Protein AF-A0A2S8PFV2-F1 (afdb_monomer_lite)

Radius of gyration: 23.37 Å; chains: 1; bounding box: 52×36×76 Å

Secondary structure (DSSP, 8-state):
---------HHHHHHHHHHHHHHHHHTT----TTTHHHHHHHTT-----SSEEEEEEEE----SSHHHHHHHHHHHHHHHHHHSPTT-EEEE-TTS-EEEEEEGGGTTHHHHHHHHHHHH-SS-EEEEEPPPPSSGGGHHHHHHHHHHHHHTHHHH-SS-EEEGGGPPPPBP--S--HHHHHHHHHHHHH-SSHHHHHHHHHHHHHHHTTTS-B-HHHHHHHHHHHHHHHHHHHHHHHS-TTSSPPP-HHHHTT--SHHHHHHHHHHH-

Structure (mmCIF, N/CA/C/O backbone):
data_AF-A0A2S8PFV2-F1
#
_entry.id   AF-A0A2S8PFV2-F1
#
loop_
_atom_site.group_PDB
_atom_site.id
_atom_site.type_symbol
_atom_site.label_atom_id
_atom_site.label_alt_id
_atom_site.label_comp_id
_atom_site.label_asym_id
_atom_site.label_entity_id
_atom_site.label_seq_id
_atom_site.pdbx_PDB_ins_code
_atom_site.Cartn_x
_atom_site.Cartn_y
_atom_site.Cartn_z
_atom_site.occupancy
_atom_site.B_iso_or_equiv
_atom_site.auth_seq_id
_atom_site.auth_comp_id
_atom_site.auth_asym_id
_atom_site.auth_atom_id
_atom_site.pdbx_PDB_model_num
ATOM 1 N N . MET A 1 1 ? 26.426 9.492 42.623 1.00 40.75 1 MET A N 1
ATOM 2 C CA . MET A 1 1 ? 25.716 10.121 41.488 1.00 40.75 1 MET A CA 1
ATOM 3 C C . MET A 1 1 ? 25.785 9.185 40.293 1.00 40.75 1 MET A C 1
ATOM 5 O O . MET A 1 1 ? 26.773 8.470 40.200 1.00 40.75 1 MET A O 1
ATOM 9 N N . LEU A 1 2 ? 24.758 9.224 39.435 1.00 37.38 2 LEU A N 1
ATOM 10 C CA . LEU A 1 2 ? 24.465 8.367 38.269 1.00 37.38 2 LEU A CA 1
ATOM 11 C C . LEU A 1 2 ? 23.727 7.053 38.567 1.00 37.38 2 LEU A C 1
ATOM 13 O O . LEU A 1 2 ? 24.262 5.960 38.437 1.00 37.38 2 LEU A O 1
ATOM 17 N N . ASN A 1 3 ? 22.443 7.200 38.900 1.00 36.38 3 ASN A N 1
ATOM 18 C CA . ASN A 1 3 ? 21.405 6.217 38.585 1.00 36.38 3 ASN A CA 1
ATOM 19 C C . ASN A 1 3 ? 20.253 6.957 37.875 1.00 36.38 3 ASN A C 1
ATOM 21 O O . ASN A 1 3 ? 19.148 7.068 38.389 1.00 36.38 3 ASN A O 1
ATOM 25 N N . GLU A 1 4 ? 20.536 7.506 36.694 1.00 40.69 4 GLU A N 1
ATOM 26 C CA . GLU A 1 4 ? 19.520 7.991 35.746 1.00 40.69 4 GLU A CA 1
ATOM 27 C C . GLU A 1 4 ? 19.192 6.867 34.754 1.00 40.69 4 GLU A C 1
ATOM 29 O O . GLU A 1 4 ? 19.475 6.939 33.561 1.00 40.69 4 GLU A O 1
A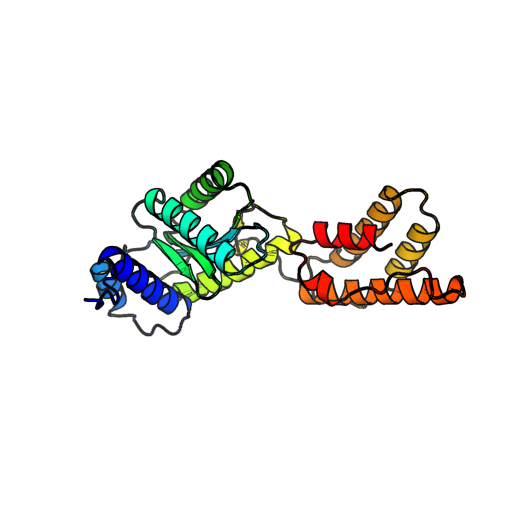TOM 34 N N . ARG A 1 5 ? 18.655 5.753 35.265 1.00 42.16 5 ARG A N 1
ATOM 35 C CA . ARG A 1 5 ? 18.116 4.672 34.432 1.00 42.16 5 ARG A CA 1
ATOM 36 C C . ARG A 1 5 ? 16.590 4.758 34.440 1.00 42.16 5 ARG A C 1
ATOM 38 O O . ARG A 1 5 ? 15.967 4.366 35.416 1.00 42.16 5 ARG A O 1
ATOM 45 N N . PHE A 1 6 ? 16.047 5.233 33.318 1.00 47.34 6 PHE A N 1
ATOM 46 C CA . PHE A 1 6 ? 14.696 4.967 32.806 1.00 47.34 6 PHE A CA 1
ATOM 47 C C . PHE A 1 6 ? 13.520 5.237 33.759 1.00 47.34 6 PHE A C 1
ATOM 49 O O . PHE A 1 6 ? 12.853 4.312 34.216 1.00 47.34 6 PHE A O 1
ATOM 56 N N . LEU A 1 7 ? 13.193 6.512 33.974 1.00 47.25 7 LEU A N 1
ATOM 57 C CA . LEU A 1 7 ? 11.811 6.900 34.261 1.00 47.25 7 LEU A CA 1
ATOM 58 C C . LEU A 1 7 ? 11.131 7.122 32.908 1.00 47.25 7 LEU A C 1
ATOM 60 O O . LEU A 1 7 ? 11.268 8.189 32.318 1.00 47.25 7 LEU A O 1
ATOM 64 N N . PHE A 1 8 ? 10.483 6.088 32.372 1.00 55.41 8 PHE A N 1
ATOM 65 C CA . PHE A 1 8 ? 9.500 6.306 31.312 1.00 55.41 8 PHE A CA 1
ATOM 66 C C . PHE A 1 8 ? 8.366 7.149 31.902 1.00 55.41 8 PHE A C 1
ATOM 68 O O . PHE A 1 8 ? 7.909 6.843 33.005 1.00 55.41 8 PHE A O 1
ATOM 75 N N . ASP A 1 9 ? 7.936 8.196 31.198 1.00 71.75 9 ASP A N 1
ATOM 76 C CA . ASP A 1 9 ? 6.732 8.936 31.571 1.00 71.75 9 ASP A CA 1
ATOM 77 C C . ASP A 1 9 ? 5.539 7.959 31.570 1.00 71.75 9 ASP A C 1
ATOM 79 O O . ASP A 1 9 ? 5.453 7.064 30.720 1.00 71.75 9 ASP A O 1
ATOM 83 N N . ASP A 1 10 ? 4.605 8.109 32.510 1.00 77.12 10 ASP A N 1
ATOM 84 C CA . ASP A 1 10 ? 3.391 7.286 32.587 1.00 77.12 10 ASP A CA 1
ATOM 85 C C . ASP A 1 10 ? 2.623 7.306 31.248 1.00 77.12 10 ASP A C 1
ATOM 87 O O . ASP A 1 10 ? 1.978 6.322 30.866 1.00 77.12 10 ASP A O 1
ATOM 91 N N . GLN A 1 11 ? 2.724 8.405 30.488 1.00 78.50 11 GLN A N 1
ATOM 92 C CA . GLN A 1 11 ? 2.149 8.516 29.145 1.00 78.50 11 GLN A CA 1
ATOM 93 C C . GLN A 1 11 ? 2.839 7.629 28.099 1.00 78.50 11 GLN A C 1
ATOM 95 O O . GLN A 1 11 ? 2.153 7.019 27.266 1.00 78.50 11 GLN A O 1
ATOM 100 N N . ASP A 1 12 ? 4.165 7.508 28.154 1.00 82.56 12 ASP A N 1
ATOM 101 C CA . ASP A 1 12 ? 4.939 6.671 27.234 1.00 82.56 12 ASP A CA 1
ATOM 102 C C . ASP A 1 12 ? 4.639 5.192 27.475 1.00 82.56 12 ASP A C 1
ATOM 104 O O . ASP A 1 12 ? 4.389 4.432 26.532 1.00 82.56 12 ASP A O 1
ATOM 108 N N . VAL A 1 13 ? 4.563 4.793 28.750 1.00 86.81 13 VAL A N 1
ATOM 109 C CA . VAL A 1 13 ? 4.189 3.428 29.142 1.00 86.81 13 VAL A CA 1
ATOM 110 C C . VAL A 1 13 ? 2.785 3.093 28.639 1.00 86.81 13 VAL A C 1
ATOM 112 O O . VAL A 1 13 ? 2.580 2.041 28.027 1.00 86.81 13 VAL A O 1
ATOM 115 N N . MET A 1 14 ? 1.817 3.994 28.830 1.00 88.31 14 MET A N 1
ATOM 116 C CA . MET A 1 14 ? 0.445 3.793 28.355 1.00 88.31 14 MET A CA 1
ATOM 117 C C . MET A 1 14 ? 0.361 3.678 26.833 1.00 88.31 14 MET A C 1
ATOM 119 O O . MET A 1 14 ? -0.365 2.824 26.319 1.00 88.31 14 MET A O 1
ATOM 123 N N . THR A 1 15 ? 1.105 4.508 26.104 1.00 88.00 15 THR A N 1
ATOM 124 C CA . THR A 1 15 ? 1.177 4.456 24.639 1.00 88.00 15 THR A CA 1
ATOM 125 C C . THR A 1 15 ? 1.747 3.124 24.167 1.00 88.00 15 THR A C 1
ATOM 127 O O . THR A 1 15 ? 1.135 2.445 23.342 1.00 88.00 15 THR A O 1
ATOM 130 N N . TRP A 1 16 ? 2.850 2.681 24.766 1.00 88.81 16 TRP A N 1
ATOM 131 C CA . TRP A 1 16 ? 3.451 1.390 24.451 1.00 88.81 16 TRP A CA 1
ATOM 132 C C . TRP A 1 16 ? 2.505 0.212 24.736 1.00 88.81 16 TRP A C 1
ATOM 134 O O . TRP A 1 16 ? 2.389 -0.710 23.923 1.00 88.81 16 TRP A O 1
ATOM 144 N N . MET A 1 17 ? 1.777 0.241 25.858 1.00 90.81 17 MET A N 1
ATOM 145 C CA . MET A 1 17 ? 0.791 -0.796 26.189 1.00 90.81 17 MET A CA 1
ATOM 146 C C . MET A 1 17 ? -0.365 -0.844 25.179 1.00 90.81 17 MET A C 1
ATOM 148 O O . MET A 1 17 ? -0.814 -1.937 24.818 1.00 90.81 17 MET A O 1
ATOM 152 N N . ARG A 1 18 ? -0.832 0.318 24.702 1.00 91.75 18 ARG A N 1
ATOM 153 C CA . ARG A 1 18 ? -1.864 0.416 23.655 1.00 91.75 18 ARG A CA 1
ATOM 154 C C . ARG A 1 18 ? -1.380 -0.188 22.347 1.00 91.75 18 ARG A C 1
ATOM 156 O O . ARG A 1 18 ? -2.067 -1.051 21.802 1.00 91.75 18 ARG A O 1
ATOM 163 N N . ASP A 1 19 ? -0.192 0.197 21.894 1.00 91.31 19 ASP A N 1
ATOM 164 C CA . ASP A 1 19 ? 0.412 -0.338 20.674 1.00 91.31 19 ASP A CA 1
ATOM 165 C C . ASP A 1 19 ? 0.587 -1.852 20.767 1.00 91.31 19 ASP A C 1
ATOM 167 O O . ASP A 1 19 ? 0.214 -2.581 19.850 1.00 91.31 19 ASP A O 1
ATOM 171 N N . ARG A 1 20 ? 1.061 -2.357 21.911 1.00 91.12 20 ARG A N 1
ATOM 172 C CA . ARG A 1 20 ? 1.200 -3.798 22.143 1.00 91.12 20 ARG A CA 1
ATOM 173 C C . ARG A 1 20 ? -0.139 -4.535 22.056 1.00 91.12 20 ARG A C 1
ATOM 175 O O . ARG A 1 20 ? -0.197 -5.593 21.426 1.00 91.12 20 ARG A O 1
ATOM 182 N N . LEU A 1 21 ? -1.206 -4.006 22.662 1.00 91.62 21 LEU A N 1
ATOM 183 C CA . LEU A 1 21 ? -2.542 -4.606 22.569 1.00 91.62 21 LEU A CA 1
ATOM 184 C C . LEU A 1 21 ? -3.055 -4.592 21.123 1.00 91.62 21 LEU A C 1
ATOM 186 O O . LEU A 1 21 ? -3.560 -5.605 20.638 1.00 91.62 21 LEU A O 1
ATOM 190 N N . LEU A 1 22 ? -2.910 -3.465 20.425 1.00 92.56 22 LEU A N 1
ATOM 191 C CA . LEU A 1 22 ? -3.389 -3.302 19.052 1.00 92.56 22 LEU A CA 1
ATOM 192 C C . LEU A 1 22 ? -2.623 -4.206 18.082 1.00 92.56 22 LEU A C 1
ATOM 194 O O . LEU A 1 22 ? -3.264 -4.900 17.296 1.00 92.56 22 LEU A O 1
ATOM 198 N N . ARG A 1 23 ? -1.293 -4.314 18.216 1.00 92.56 23 ARG A N 1
ATOM 199 C CA . ARG A 1 23 ? -0.452 -5.291 17.496 1.00 92.56 23 ARG A CA 1
ATOM 200 C C . ARG A 1 23 ? -0.905 -6.724 17.748 1.00 92.56 23 ARG A C 1
ATOM 202 O O . ARG A 1 23 ? -1.045 -7.514 16.815 1.00 92.56 23 ARG A O 1
ATOM 209 N N . HIS A 1 24 ? -1.209 -7.058 19.001 1.00 90.56 24 HIS A N 1
ATOM 210 C CA . HIS A 1 24 ? -1.727 -8.380 19.333 1.00 90.56 24 HIS A CA 1
ATOM 211 C C . HIS A 1 24 ? -3.069 -8.661 18.636 1.00 90.56 24 HIS A C 1
ATOM 213 O O . HIS A 1 24 ? -3.249 -9.749 18.081 1.00 90.56 24 HIS A O 1
ATOM 219 N N . LEU A 1 25 ? -3.973 -7.678 18.575 1.00 90.69 25 LEU A N 1
ATOM 220 C CA . LEU A 1 25 ? -5.258 -7.803 17.880 1.00 90.69 25 LEU A CA 1
ATOM 221 C C . LEU A 1 25 ? -5.105 -8.014 16.374 1.00 90.69 25 LEU A C 1
ATOM 223 O O . LEU A 1 25 ? -5.739 -8.912 15.817 1.00 90.69 25 LEU A O 1
ATOM 227 N N . ILE A 1 26 ? -4.250 -7.231 15.714 1.00 93.31 26 ILE A N 1
ATOM 228 C CA . ILE A 1 26 ? -4.040 -7.351 14.263 1.00 93.31 26 ILE A CA 1
ATOM 229 C C . ILE A 1 26 ? -3.255 -8.610 13.873 1.00 93.31 26 ILE A C 1
ATOM 231 O O . ILE A 1 26 ? -3.363 -9.057 12.734 1.00 93.31 26 ILE A O 1
ATOM 235 N N . SER A 1 27 ? -2.531 -9.233 14.811 1.00 89.69 27 SER A N 1
ATOM 236 C CA . SER A 1 27 ? -1.804 -10.487 14.564 1.00 89.69 27 SER A CA 1
ATOM 237 C C . SER A 1 27 ? -2.717 -11.702 14.349 1.00 89.69 27 SER A C 1
ATOM 239 O O . SER A 1 27 ? -2.266 -12.735 13.855 1.00 89.69 27 SER A O 1
ATOM 241 N N . GLY A 1 28 ? -3.989 -11.623 14.764 1.00 83.50 28 GLY A N 1
ATOM 242 C CA . GLY A 1 28 ? -4.936 -12.743 14.713 1.00 83.50 28 GLY A CA 1
ATOM 243 C C . GLY A 1 28 ? -4.660 -13.864 15.725 1.00 83.50 28 GLY A C 1
ATOM 244 O O . GLY A 1 28 ? -5.411 -14.833 15.776 1.00 83.50 28 GLY A O 1
ATOM 245 N N . LYS A 1 29 ? -3.621 -13.734 16.563 1.00 78.19 29 LYS A N 1
ATOM 246 C CA . LYS A 1 29 ? -3.296 -14.681 17.648 1.00 78.19 29 LYS A CA 1
ATOM 247 C C . LYS A 1 29 ? -4.118 -14.436 18.922 1.00 78.19 29 LYS A C 1
ATOM 249 O O . LYS A 1 29 ? -3.982 -15.175 19.894 1.00 78.19 29 LYS A O 1
ATOM 254 N N . ALA A 1 30 ? -4.950 -13.396 18.927 1.00 66.38 30 ALA A N 1
ATOM 255 C CA . ALA A 1 30 ? -5.729 -12.978 20.081 1.00 66.38 30 ALA A CA 1
ATOM 256 C C . ALA A 1 30 ? -6.930 -13.904 20.318 1.00 66.38 30 ALA A C 1
ATOM 258 O O . ALA A 1 30 ? -7.956 -13.807 19.646 1.00 66.38 30 ALA A O 1
ATOM 259 N N . ASN A 1 31 ? -6.840 -14.763 21.333 1.00 63.34 31 ASN A N 1
ATOM 260 C CA . ASN A 1 31 ? -7.971 -15.558 21.811 1.00 63.34 31 ASN A CA 1
ATOM 261 C C . ASN A 1 31 ? -8.684 -14.810 22.958 1.00 63.34 31 ASN A C 1
ATOM 263 O O . ASN A 1 31 ? -8.683 -15.255 24.098 1.00 63.34 31 ASN A O 1
ATOM 267 N N . MET A 1 32 ? -9.221 -13.612 22.681 1.00 61.78 32 MET A N 1
ATOM 268 C CA . MET A 1 32 ? -9.649 -12.650 23.722 1.00 61.78 32 MET A CA 1
ATOM 269 C C . MET A 1 32 ? -11.145 -12.291 23.697 1.00 61.78 32 MET A C 1
ATOM 271 O O . MET A 1 32 ? -11.526 -11.173 24.038 1.00 61.78 32 MET A O 1
ATOM 275 N N . LYS A 1 33 ? -12.033 -13.214 23.299 1.00 60.44 33 LYS A N 1
ATOM 276 C CA . LYS A 1 33 ? -13.471 -12.903 23.123 1.00 60.44 33 LYS A CA 1
ATOM 277 C C . LYS A 1 33 ? -14.181 -12.389 24.394 1.00 60.44 33 LYS A C 1
ATOM 279 O O . LYS A 1 33 ? -15.178 -11.689 24.255 1.00 60.44 33 LYS A O 1
ATOM 284 N N . GLY A 1 34 ? -13.671 -12.687 25.595 1.00 63.12 34 GLY A N 1
ATOM 285 C CA . GLY A 1 34 ? -14.234 -12.216 26.873 1.00 63.12 34 GLY A CA 1
ATOM 286 C C . GLY A 1 34 ? -13.559 -10.971 27.471 1.00 63.12 34 GLY A C 1
ATOM 287 O O . GLY A 1 34 ? -14.246 -10.074 27.946 1.00 63.12 34 GLY A O 1
ATOM 288 N N . GLU A 1 35 ? -12.228 -10.879 27.406 1.00 80.81 35 GLU A N 1
ATOM 289 C CA . GLU A 1 35 ? -11.431 -9.871 28.140 1.00 80.81 35 GLU A CA 1
ATOM 290 C C . GLU A 1 35 ? -11.069 -8.623 27.319 1.00 80.81 35 GLU A C 1
ATOM 292 O O . GLU A 1 35 ? -10.518 -7.650 27.841 1.00 80.81 35 GLU A O 1
ATOM 297 N N . LEU A 1 36 ? -11.361 -8.625 26.015 1.00 85.25 36 LEU A N 1
ATOM 298 C CA . LEU A 1 36 ? -10.912 -7.562 25.118 1.00 85.25 36 LEU A CA 1
ATOM 299 C C . LEU A 1 36 ? -11.511 -6.192 25.462 1.00 85.25 36 LEU A C 1
ATOM 301 O O . LEU A 1 36 ? -10.795 -5.194 25.487 1.00 85.25 36 LEU A O 1
ATOM 305 N N . LYS A 1 37 ? -12.815 -6.133 25.755 1.00 86.62 37 LYS A N 1
ATOM 306 C CA . LYS A 1 37 ? -13.477 -4.867 26.107 1.00 86.62 37 LYS A CA 1
ATOM 307 C C . LYS A 1 37 ? -12.885 -4.266 27.376 1.00 86.62 37 LYS A C 1
ATOM 309 O O . LYS A 1 37 ? -12.601 -3.075 27.408 1.00 86.62 37 LYS A O 1
ATOM 314 N N . GLU A 1 38 ? -12.653 -5.100 28.386 1.00 87.31 38 GLU A N 1
ATOM 315 C CA . GLU A 1 38 ? -12.062 -4.665 29.648 1.00 87.31 38 GLU A CA 1
ATOM 316 C C . GLU A 1 38 ? -10.628 -4.166 29.444 1.00 87.31 38 GLU A C 1
ATOM 318 O O . GLU A 1 38 ? -10.266 -3.102 29.942 1.00 87.31 38 GLU A O 1
ATOM 323 N N . SER A 1 39 ? -9.837 -4.884 28.644 1.00 88.81 39 SER A N 1
ATOM 324 C CA . SER A 1 39 ? -8.466 -4.497 28.306 1.00 88.81 39 SER A CA 1
ATOM 325 C C . SER A 1 39 ? -8.411 -3.147 27.582 1.00 88.81 39 SER A C 1
ATOM 327 O O . SER A 1 39 ? -7.600 -2.293 27.934 1.00 88.81 39 SER A O 1
ATOM 329 N N . LEU A 1 40 ? -9.311 -2.909 26.622 1.00 89.94 40 LEU A N 1
ATOM 330 C CA . LEU A 1 40 ? -9.432 -1.617 25.937 1.00 89.94 40 LEU A CA 1
ATOM 331 C C . LEU A 1 40 ? -9.824 -0.501 26.912 1.00 89.94 40 LEU A C 1
ATOM 333 O O . LEU A 1 40 ? -9.166 0.538 26.938 1.00 89.94 40 LEU A O 1
ATOM 337 N N . SER A 1 41 ? -10.825 -0.730 27.766 1.00 90.38 41 SER A N 1
ATOM 338 C CA . SER A 1 41 ? -11.253 0.251 28.770 1.00 90.38 41 SER A CA 1
ATOM 339 C C . SER A 1 41 ? -10.146 0.598 29.769 1.00 90.38 41 SER A C 1
ATOM 341 O O . SER A 1 41 ? -9.934 1.779 30.041 1.00 90.38 41 SER A O 1
ATOM 343 N N . ARG A 1 42 ? -9.388 -0.394 30.263 1.00 90.06 42 ARG A N 1
ATOM 344 C CA . ARG A 1 42 ? -8.231 -0.174 31.155 1.00 90.06 42 ARG A CA 1
ATOM 345 C C . ARG A 1 42 ? -7.160 0.700 30.497 1.00 90.06 42 ARG A C 1
ATOM 347 O O . ARG A 1 42 ? -6.549 1.526 31.167 1.00 90.06 42 ARG A O 1
ATOM 354 N N . LEU A 1 43 ? -6.983 0.576 29.181 1.00 90.62 43 LEU A N 1
ATOM 355 C CA . LEU A 1 43 ? -6.053 1.394 28.398 1.00 90.62 43 LEU A CA 1
ATOM 356 C C . LEU A 1 43 ? -6.653 2.721 27.898 1.00 90.62 43 LEU A C 1
ATOM 358 O O . LEU A 1 43 ? -6.005 3.443 27.131 1.00 90.62 43 LEU A O 1
ATOM 362 N N . ARG A 1 44 ? -7.868 3.074 28.339 1.00 89.00 44 ARG A N 1
ATOM 363 C CA . ARG A 1 44 ? -8.632 4.251 27.886 1.00 89.00 44 ARG A CA 1
ATOM 364 C C . ARG A 1 44 ? -8.805 4.288 26.361 1.00 89.00 44 ARG A C 1
ATOM 366 O O . ARG A 1 44 ? -8.702 5.344 25.744 1.00 89.00 44 ARG A O 1
ATOM 373 N N . LEU A 1 45 ? -9.007 3.121 25.759 1.00 90.25 45 LEU A N 1
ATOM 374 C CA . LEU A 1 45 ? -9.369 2.955 24.356 1.00 90.25 45 LEU A CA 1
ATOM 375 C C . LEU A 1 45 ? -10.873 2.715 24.241 1.00 90.25 45 LEU A C 1
ATOM 377 O O . LEU A 1 45 ? -11.498 2.185 25.160 1.00 90.25 45 LEU A O 1
ATOM 381 N N . ASN A 1 46 ? -11.447 3.074 23.095 1.00 90.00 46 ASN A N 1
ATOM 382 C CA . ASN A 1 46 ? -12.847 2.793 22.806 1.00 90.00 46 ASN A CA 1
ATOM 383 C C . ASN A 1 46 ? -13.069 1.268 22.710 1.00 90.00 46 ASN A C 1
ATOM 385 O O . ASN A 1 46 ? -12.459 0.630 21.857 1.00 90.00 46 ASN A O 1
ATOM 389 N N . PRO A 1 47 ? -13.929 0.653 23.540 1.00 89.06 47 PRO A N 1
ATOM 390 C CA . PRO A 1 47 ? -14.218 -0.777 23.444 1.00 89.06 47 PRO A CA 1
ATOM 391 C C . PRO A 1 47 ? -15.379 -1.092 22.481 1.00 89.06 47 PRO A C 1
ATOM 393 O O . PRO A 1 47 ? -15.652 -2.267 22.217 1.00 89.06 47 PRO A O 1
ATOM 396 N N . TYR A 1 48 ? -16.077 -0.073 21.965 1.00 90.25 48 TYR A N 1
ATOM 397 C CA . TYR A 1 48 ? -17.288 -0.215 21.158 1.00 90.25 48 TYR A CA 1
ATOM 398 C C . TYR A 1 48 ? -17.089 0.363 19.756 1.00 90.25 48 TYR A C 1
ATOM 400 O O . TYR A 1 48 ? -17.206 1.566 19.525 1.00 90.25 48 TYR A O 1
ATOM 408 N N . TYR A 1 49 ? -16.824 -0.527 18.801 1.00 92.38 49 TYR A N 1
ATOM 409 C CA . TYR A 1 49 ? -16.734 -0.183 17.387 1.00 92.38 49 TYR A CA 1
ATOM 410 C C . TYR A 1 49 ? -17.933 -0.732 16.620 1.00 92.38 49 TYR A C 1
ATOM 412 O O . TYR A 1 49 ? -18.226 -1.928 16.693 1.00 92.38 49 TYR A O 1
ATOM 420 N N . THR A 1 50 ? -18.585 0.124 15.837 1.00 94.00 50 THR A N 1
ATOM 421 C CA . THR A 1 50 ? -19.640 -0.291 14.906 1.00 94.00 50 THR A CA 1
ATOM 422 C C . THR A 1 50 ? -18.992 -0.641 13.577 1.00 94.00 50 THR A C 1
ATOM 424 O O . THR A 1 50 ? -18.497 0.245 12.879 1.00 94.00 50 THR A O 1
ATOM 427 N N . PHE A 1 51 ? -18.986 -1.932 13.243 1.00 95.62 51 PHE A N 1
ATOM 428 C CA . PHE A 1 51 ? -18.288 -2.481 12.079 1.00 95.62 51 PHE A CA 1
ATOM 429 C C . PHE A 1 51 ? -16.804 -2.052 12.023 1.00 95.62 51 PHE A C 1
ATOM 431 O O . PHE A 1 51 ? -16.437 -1.232 11.181 1.00 95.62 51 PHE A O 1
ATOM 438 N N . PRO A 1 52 ? -15.944 -2.525 12.947 1.00 96.00 52 PRO A N 1
ATOM 439 C CA . PRO A 1 52 ? -14.553 -2.078 13.028 1.00 96.00 52 PRO A CA 1
ATOM 440 C C . PRO A 1 52 ? -13.770 -2.349 11.737 1.00 96.00 52 PRO A C 1
ATOM 442 O O . PRO A 1 52 ? -13.913 -3.408 11.122 1.00 96.00 52 PRO A O 1
ATOM 445 N N . ALA A 1 53 ? -12.908 -1.409 11.357 1.00 97.62 53 ALA A N 1
ATOM 446 C CA . ALA A 1 53 ? -12.018 -1.515 10.205 1.00 97.62 53 ALA A CA 1
ATOM 447 C C . ALA A 1 53 ? -10.636 -0.914 10.501 1.00 97.62 53 ALA A C 1
ATOM 449 O O . ALA A 1 53 ? -10.486 -0.087 11.404 1.00 97.62 53 ALA A O 1
ATOM 450 N N . ILE A 1 54 ? -9.637 -1.334 9.721 1.00 97.56 54 ILE A N 1
ATOM 451 C CA . ILE A 1 54 ? -8.276 -0.793 9.760 1.00 97.56 54 ILE A CA 1
ATOM 452 C C . ILE A 1 54 ? -7.995 -0.003 8.487 1.00 97.56 54 ILE A C 1
ATOM 454 O O . ILE A 1 54 ? -8.264 -0.472 7.378 1.00 97.56 54 ILE A O 1
ATOM 458 N N . ALA A 1 55 ? -7.389 1.166 8.662 1.00 97.69 55 ALA A N 1
ATOM 459 C CA . ALA A 1 55 ? -6.612 1.828 7.630 1.00 97.69 55 ALA A CA 1
ATOM 460 C C . ALA A 1 55 ? -5.126 1.780 8.009 1.00 97.69 55 ALA A C 1
ATOM 462 O O . ALA A 1 55 ? -4.776 2.002 9.166 1.00 97.69 55 ALA A O 1
ATOM 463 N N . LEU A 1 56 ? -4.263 1.470 7.046 1.00 97.12 56 LEU A N 1
ATOM 464 C CA . LEU A 1 56 ? -2.811 1.525 7.192 1.00 97.12 56 LEU A CA 1
ATOM 465 C C . LEU A 1 56 ? -2.277 2.686 6.374 1.00 97.12 56 LEU A C 1
ATOM 467 O O . LEU A 1 56 ? -2.611 2.823 5.198 1.00 97.12 56 LEU A O 1
ATOM 471 N N . LEU A 1 57 ? -1.459 3.506 7.012 1.00 95.62 57 LEU A N 1
ATOM 472 C CA . LEU A 1 57 ? -0.849 4.687 6.442 1.00 95.62 57 LEU A CA 1
ATOM 473 C C . LEU A 1 57 ? 0.632 4.408 6.204 1.00 95.62 57 LEU A C 1
ATOM 475 O O . LEU A 1 57 ? 1.351 3.958 7.102 1.00 95.62 57 LEU A O 1
ATOM 479 N N . GLU A 1 58 ? 1.078 4.707 4.993 1.00 91.81 58 GLU A N 1
ATOM 480 C CA . GLU A 1 58 ? 2.452 4.509 4.554 1.00 91.81 58 GLU A CA 1
ATOM 481 C C . GLU A 1 58 ? 2.943 5.767 3.817 1.00 91.81 58 GLU A C 1
ATOM 483 O O . GLU A 1 58 ? 2.522 6.030 2.682 1.00 91.81 58 GLU A O 1
ATOM 488 N N . PRO A 1 59 ? 3.797 6.583 4.458 1.00 90.12 59 PRO A N 1
ATOM 489 C CA . PRO A 1 59 ? 4.411 7.741 3.821 1.00 90.12 59 PRO A CA 1
ATOM 490 C C . PRO A 1 59 ? 5.364 7.329 2.699 1.00 90.12 59 PRO A C 1
ATOM 492 O O . PRO A 1 59 ? 6.067 6.327 2.811 1.00 90.12 59 PRO A O 1
ATOM 495 N N . THR A 1 60 ? 5.450 8.138 1.645 1.00 86.50 60 THR A N 1
ATOM 496 C CA . THR A 1 60 ? 6.393 7.917 0.535 1.00 86.50 60 THR A CA 1
ATOM 497 C C . THR A 1 60 ? 7.719 8.652 0.715 1.00 86.50 60 THR A C 1
ATOM 499 O O . THR A 1 60 ? 8.418 8.906 -0.265 1.00 86.50 60 THR A O 1
ATOM 502 N N . ALA A 1 61 ? 8.031 9.083 1.936 1.00 82.06 61 ALA A N 1
ATOM 503 C CA . ALA A 1 61 ? 9.266 9.794 2.212 1.00 82.06 61 ALA A CA 1
ATOM 504 C C . ALA A 1 61 ? 10.470 8.861 1.974 1.00 82.06 61 ALA A C 1
ATOM 506 O O . ALA A 1 61 ? 10.444 7.713 2.427 1.00 82.06 61 ALA A O 1
ATOM 507 N N . PRO A 1 62 ? 11.511 9.314 1.255 1.00 75.38 62 PRO A N 1
ATOM 508 C CA . PRO A 1 62 ? 12.756 8.570 1.164 1.00 75.38 62 PRO A CA 1
ATOM 509 C C . PRO A 1 62 ? 13.478 8.641 2.514 1.00 75.38 62 PRO A C 1
ATOM 511 O O . PRO A 1 62 ? 13.555 9.710 3.120 1.00 75.38 62 PRO A O 1
ATOM 514 N N . TYR A 1 63 ? 14.011 7.513 2.977 1.00 75.44 63 TYR A N 1
ATOM 515 C CA . TYR A 1 63 ? 14.794 7.454 4.208 1.00 75.44 63 TYR A CA 1
ATOM 516 C C . TYR A 1 63 ? 16.138 6.793 3.930 1.00 75.44 63 TYR A C 1
ATOM 518 O O . TYR A 1 63 ? 16.181 5.670 3.426 1.00 75.44 63 TYR A O 1
ATOM 526 N N . ASP A 1 64 ? 17.217 7.480 4.295 1.00 72.69 64 ASP A N 1
ATOM 527 C CA . ASP A 1 64 ? 18.572 6.929 4.220 1.00 72.69 64 ASP A CA 1
ATOM 528 C C . ASP A 1 64 ? 18.881 6.046 5.442 1.00 72.69 64 ASP A C 1
ATOM 530 O O . ASP A 1 64 ? 19.632 5.076 5.342 1.00 72.69 64 ASP A O 1
ATOM 534 N N . HIS A 1 65 ? 18.251 6.344 6.586 1.00 77.94 65 HIS A N 1
ATOM 535 C CA . HIS A 1 65 ? 18.426 5.624 7.846 1.00 77.94 65 HIS A CA 1
ATOM 536 C C . HIS A 1 65 ? 17.076 5.265 8.481 1.00 77.94 65 HIS A C 1
ATOM 538 O O . HIS A 1 65 ? 16.148 6.074 8.521 1.00 77.94 65 HIS A O 1
ATOM 544 N N . GLU A 1 66 ? 16.988 4.069 9.074 1.00 79.69 66 GLU A N 1
ATOM 545 C CA . GLU A 1 66 ? 15.795 3.621 9.818 1.00 79.69 66 GLU A CA 1
ATOM 546 C C . GLU A 1 66 ? 15.439 4.549 10.991 1.00 79.69 66 GLU A C 1
ATOM 548 O O . GLU A 1 66 ? 14.270 4.687 11.341 1.00 79.69 66 GLU A O 1
ATOM 553 N N . HIS A 1 67 ? 16.423 5.223 11.596 1.00 81.62 67 HIS A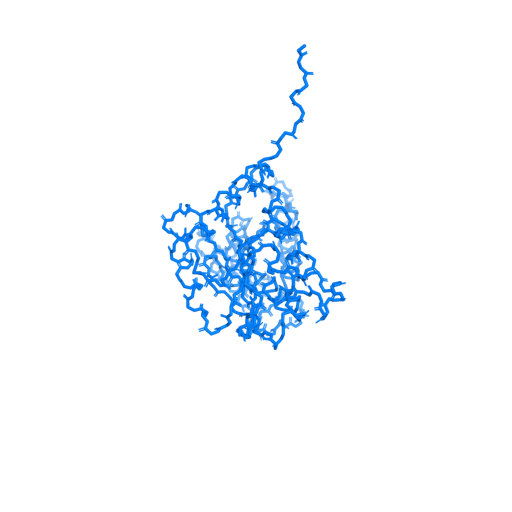 N 1
ATOM 554 C CA . HIS A 1 67 ? 16.159 6.154 12.694 1.00 81.62 67 HIS A CA 1
ATOM 555 C C . HIS A 1 67 ? 15.348 7.375 12.236 1.00 81.62 67 HIS A C 1
ATOM 557 O O . HIS A 1 67 ? 14.370 7.739 12.889 1.00 81.62 67 HIS A O 1
ATOM 563 N N . ASP A 1 68 ? 15.694 7.946 11.078 1.00 85.31 68 ASP A N 1
ATOM 564 C CA . ASP A 1 68 ? 14.982 9.088 10.490 1.00 85.31 68 ASP A CA 1
ATOM 565 C C . ASP A 1 68 ? 13.553 8.694 10.105 1.00 85.31 68 ASP A C 1
ATOM 567 O O . ASP A 1 68 ? 12.596 9.439 10.335 1.00 85.31 68 ASP A O 1
ATOM 571 N N . ARG A 1 69 ? 13.400 7.468 9.587 1.00 86.44 69 ARG A N 1
ATOM 572 C CA . ARG A 1 69 ? 12.100 6.863 9.293 1.00 86.44 69 ARG A CA 1
ATOM 573 C C . ARG A 1 69 ? 11.219 6.777 10.532 1.00 86.44 69 ARG A C 1
ATOM 575 O O . ARG A 1 69 ? 10.080 7.241 10.505 1.00 86.44 69 ARG A O 1
ATOM 582 N N . LEU A 1 70 ? 11.736 6.199 11.613 1.00 85.94 70 LEU A N 1
ATOM 583 C CA . LEU A 1 70 ? 10.990 6.040 12.861 1.00 85.94 70 LEU A CA 1
ATOM 584 C C . LEU A 1 70 ? 10.610 7.394 13.467 1.00 85.94 70 LEU A C 1
ATOM 586 O O . LEU A 1 70 ? 9.449 7.587 13.816 1.00 85.94 70 LEU A O 1
ATOM 590 N N . ALA A 1 71 ? 11.539 8.352 13.523 1.00 88.06 71 ALA A N 1
ATOM 591 C CA . ALA A 1 71 ? 11.262 9.691 14.045 1.00 88.06 71 ALA A CA 1
ATOM 592 C C . ALA A 1 71 ? 10.159 10.411 13.246 1.00 88.06 71 ALA A C 1
ATOM 594 O O . ALA A 1 71 ? 9.264 11.032 13.823 1.00 88.06 71 ALA A O 1
ATOM 595 N N . TYR A 1 72 ? 10.181 10.286 11.916 1.00 90.56 72 TYR A N 1
ATOM 596 C CA . TYR A 1 72 ? 9.150 10.853 11.050 1.00 90.56 72 TYR A CA 1
ATOM 597 C C . TYR A 1 72 ? 7.768 10.232 11.302 1.00 90.56 72 TYR A C 1
ATOM 599 O O . TYR A 1 72 ? 6.767 10.947 11.392 1.00 90.56 72 TYR A O 1
ATOM 607 N N . LEU A 1 73 ? 7.710 8.906 11.434 1.00 91.00 73 LEU A N 1
ATOM 608 C CA . LEU A 1 73 ? 6.470 8.177 11.704 1.00 91.00 73 LEU A CA 1
ATOM 609 C C . LEU A 1 73 ? 5.912 8.481 13.095 1.00 91.00 73 LEU A C 1
ATOM 611 O O . LEU A 1 73 ? 4.702 8.633 13.235 1.00 91.00 73 LEU A O 1
ATOM 615 N N . GLU A 1 74 ? 6.772 8.613 14.103 1.00 90.44 74 GLU A N 1
ATOM 616 C CA . GLU A 1 74 ? 6.372 9.000 15.458 1.00 90.44 74 GLU A CA 1
ATOM 617 C C . GLU A 1 74 ? 5.781 10.412 15.486 1.00 90.44 74 GLU A C 1
ATOM 619 O O . GLU A 1 74 ? 4.713 10.620 16.063 1.00 90.44 74 GLU A O 1
ATOM 624 N N . ASN A 1 75 ? 6.402 11.365 14.782 1.00 92.00 75 ASN A N 1
ATOM 625 C CA . ASN A 1 75 ? 5.859 12.716 14.639 1.00 92.00 75 ASN A CA 1
ATOM 626 C C . ASN A 1 75 ? 4.483 12.698 13.946 1.00 92.00 75 ASN A C 1
ATOM 628 O O . ASN A 1 75 ? 3.526 13.310 14.419 1.00 92.00 75 ASN A O 1
ATOM 632 N N . MET A 1 76 ? 4.346 11.932 12.859 1.00 93.62 76 MET A N 1
ATOM 633 C CA . MET A 1 76 ? 3.065 11.769 12.165 1.00 93.62 76 MET A CA 1
ATOM 634 C C . MET A 1 76 ? 2.000 11.097 13.034 1.00 93.62 76 MET A C 1
ATOM 636 O O . MET A 1 76 ? 0.837 11.504 13.015 1.00 93.62 76 MET A O 1
ATOM 640 N N . ARG A 1 77 ? 2.378 10.090 13.822 1.00 92.69 77 ARG A N 1
ATOM 641 C CA . ARG A 1 77 ? 1.484 9.412 14.763 1.00 92.69 77 ARG A CA 1
ATOM 642 C C . ARG A 1 77 ? 0.985 10.367 15.838 1.00 92.69 77 ARG A C 1
ATOM 644 O O . ARG A 1 77 ? -0.223 10.403 16.062 1.00 92.69 77 ARG A O 1
ATOM 651 N N . ALA A 1 78 ? 1.882 11.110 16.485 1.00 91.25 78 ALA A N 1
ATOM 652 C CA . ALA A 1 78 ? 1.520 12.092 17.505 1.00 91.25 78 ALA A CA 1
ATOM 653 C C . ALA A 1 78 ? 0.519 13.107 16.937 1.00 91.25 78 ALA A C 1
ATOM 655 O O . ALA A 1 78 ? -0.528 13.366 17.529 1.00 91.25 78 ALA A O 1
ATOM 656 N N . ASP A 1 79 ? 0.779 13.570 15.715 1.00 92.38 79 ASP A N 1
ATOM 657 C CA . ASP A 1 79 ? -0.080 14.527 15.037 1.00 92.38 79 ASP A CA 1
ATOM 658 C C . ASP A 1 79 ? -1.504 14.022 14.777 1.00 92.38 79 ASP A C 1
ATOM 660 O O . ASP A 1 79 ? -2.488 14.749 14.969 1.00 92.38 79 ASP A O 1
ATOM 664 N N . LEU A 1 80 ? -1.600 12.760 14.347 1.00 93.25 80 LEU A N 1
ATOM 665 C CA . LEU A 1 80 ? -2.860 12.064 14.115 1.00 93.25 80 LEU A CA 1
ATOM 666 C C . LEU A 1 80 ? -3.599 11.795 15.427 1.00 93.25 80 LEU A C 1
ATOM 668 O O . LEU A 1 80 ? -4.818 11.949 15.474 1.00 93.25 80 LEU A O 1
ATOM 672 N N . GLN A 1 81 ? -2.893 11.419 16.495 1.00 90.75 81 GLN A N 1
ATOM 673 C CA . GLN A 1 81 ? -3.506 11.140 17.796 1.00 90.75 81 GLN A CA 1
ATOM 674 C C . GLN A 1 81 ? -4.233 12.358 18.379 1.00 90.75 81 GLN A C 1
ATOM 676 O O . GLN A 1 81 ? -5.278 12.189 18.998 1.00 90.75 81 GLN A O 1
ATOM 681 N N . GLU A 1 82 ? -3.736 13.571 18.133 1.00 89.25 82 GLU A N 1
ATOM 682 C CA . GLU A 1 82 ? -4.375 14.812 18.589 1.00 89.25 82 GLU A CA 1
ATOM 683 C C . GLU A 1 82 ? -5.627 15.206 17.787 1.00 89.25 82 GLU A C 1
ATOM 685 O O . GLU A 1 82 ? -6.451 15.982 18.270 1.00 89.25 82 GLU A O 1
ATOM 690 N N . ARG A 1 83 ? -5.758 14.738 16.538 1.00 88.88 83 ARG A N 1
ATOM 691 C CA . ARG A 1 83 ? -6.716 15.293 15.556 1.00 88.88 83 ARG A CA 1
ATOM 692 C C . ARG A 1 83 ? -7.752 14.307 15.054 1.00 88.88 83 ARG A C 1
ATOM 694 O O . ARG A 1 83 ? -8.768 14.712 14.484 1.00 88.88 83 ARG A O 1
ATOM 701 N N . VAL A 1 84 ? -7.500 13.017 15.222 1.00 88.69 84 VAL A N 1
ATOM 702 C CA . VAL A 1 84 ? -8.465 11.988 14.863 1.00 88.69 84 VAL A CA 1
ATOM 703 C C . VAL A 1 84 ? -9.638 12.037 15.863 1.00 88.69 84 VAL A C 1
ATOM 705 O O . VAL A 1 84 ? -9.412 12.182 17.062 1.00 88.69 84 VAL A O 1
ATOM 708 N N . PRO A 1 85 ? -10.898 11.920 15.398 1.00 82.56 85 PRO A N 1
ATOM 709 C CA . PRO A 1 85 ? -12.076 11.954 16.257 1.00 82.56 85 PRO A CA 1
ATOM 710 C C . PRO A 1 85 ? -12.036 10.933 17.392 1.00 82.56 85 PRO A C 1
ATOM 712 O O . PRO A 1 85 ? -11.577 9.797 17.207 1.00 82.56 85 PRO A O 1
ATOM 715 N N . GLU A 1 86 ? -12.640 11.312 18.522 1.00 77.19 86 GLU A N 1
ATOM 716 C CA . GLU A 1 86 ? -12.896 10.398 19.631 1.00 77.19 86 GLU A CA 1
ATOM 717 C C . GLU A 1 86 ? -13.578 9.117 19.129 1.00 77.19 86 GLU A C 1
ATOM 719 O O . GLU A 1 86 ? -14.516 9.141 18.327 1.00 77.19 86 GLU A O 1
ATOM 724 N N . GLY A 1 87 ? -13.065 7.971 19.577 1.00 83.62 87 GLY A N 1
ATOM 725 C CA . GLY A 1 87 ? -13.565 6.655 19.185 1.00 83.62 87 GLY A CA 1
ATOM 726 C C . GLY A 1 87 ? -12.732 5.928 18.130 1.00 83.62 87 GLY A C 1
ATOM 727 O O . GLY A 1 87 ? -12.954 4.731 17.944 1.00 83.62 87 GLY A O 1
ATOM 728 N N . SER A 1 88 ? -11.759 6.585 17.493 1.00 92.56 88 SER A N 1
ATOM 729 C CA . SER A 1 88 ? -10.719 5.914 16.696 1.00 92.56 88 SER A CA 1
ATOM 730 C C . SER A 1 88 ? -9.396 5.873 17.462 1.00 92.56 88 SER A C 1
ATOM 732 O O . SER A 1 88 ? -9.187 6.651 18.390 1.00 92.56 88 SER A O 1
ATOM 734 N N . VAL A 1 89 ? -8.499 4.959 17.099 1.00 93.56 89 VAL A N 1
ATOM 735 C CA . VAL A 1 89 ? -7.171 4.866 17.722 1.00 93.56 89 VAL A CA 1
ATOM 736 C C . VAL A 1 89 ? -6.084 4.713 16.671 1.00 93.56 89 VAL A C 1
ATOM 738 O O . VAL A 1 89 ? -6.239 3.964 15.706 1.00 93.56 89 VAL A O 1
ATOM 741 N N . VAL A 1 90 ? -4.989 5.437 16.887 1.00 95.06 90 VAL A N 1
ATOM 742 C CA . VAL A 1 90 ? -3.789 5.436 16.051 1.00 95.06 90 VAL A CA 1
ATOM 743 C C . VAL A 1 90 ? -2.669 4.711 16.794 1.00 95.06 90 VAL A C 1
ATOM 745 O O . VAL A 1 90 ? -2.444 4.998 17.972 1.00 95.06 90 VAL A O 1
ATOM 748 N N . PHE A 1 91 ? -1.975 3.803 16.114 1.00 94.25 91 PHE A N 1
ATOM 749 C CA . PHE A 1 91 ? -0.891 2.979 16.662 1.00 94.25 91 PHE A CA 1
ATOM 750 C C . PHE A 1 91 ? 0.173 2.689 15.598 1.00 94.25 91 PHE A C 1
ATOM 752 O O . PHE A 1 91 ? -0.094 2.865 14.408 1.00 94.25 91 PHE A O 1
ATOM 759 N N . LEU A 1 92 ? 1.359 2.222 15.992 1.00 92.44 92 LEU A N 1
ATOM 760 C CA . LEU A 1 92 ? 2.345 1.681 15.045 1.00 92.44 92 LEU A CA 1
ATOM 761 C C . LEU A 1 92 ? 2.245 0.162 14.982 1.00 92.44 92 LEU A C 1
ATOM 763 O O . LEU A 1 92 ? 2.135 -0.494 16.020 1.00 92.44 92 LEU A O 1
ATOM 767 N N . ASP A 1 93 ? 2.307 -0.407 13.781 1.00 90.12 93 ASP A N 1
ATOM 768 C CA . ASP A 1 93 ? 2.418 -1.856 13.597 1.00 90.12 93 ASP A CA 1
ATOM 769 C C . ASP A 1 93 ? 3.877 -2.354 13.720 1.00 90.12 93 ASP A C 1
ATOM 771 O O . ASP A 1 93 ? 4.789 -1.601 14.063 1.00 90.12 93 ASP A O 1
ATOM 775 N N . GLU A 1 94 ? 4.097 -3.653 13.498 1.00 84.81 94 GLU A N 1
ATOM 776 C CA . GLU A 1 94 ? 5.436 -4.265 13.558 1.00 84.81 94 GLU A CA 1
ATOM 777 C C . GLU A 1 94 ? 6.329 -3.893 12.362 1.00 84.81 94 GLU A C 1
ATOM 779 O O . GLU A 1 94 ? 7.550 -3.975 12.466 1.00 84.81 94 GLU A O 1
ATOM 784 N N . GLU A 1 95 ? 5.741 -3.463 11.243 1.00 83.31 95 GLU A N 1
ATOM 785 C CA . GLU A 1 95 ? 6.455 -3.054 10.028 1.00 83.31 95 GLU A CA 1
ATOM 786 C C . GLU A 1 95 ? 6.806 -1.554 10.045 1.00 83.31 95 GLU A C 1
ATOM 788 O O . GLU A 1 95 ? 7.415 -1.046 9.102 1.00 83.31 95 GLU A O 1
ATOM 793 N N . GLY A 1 96 ? 6.443 -0.824 11.105 1.00 82.00 96 GLY A N 1
ATOM 794 C CA . GLY A 1 96 ? 6.628 0.624 11.186 1.00 82.00 96 GLY A CA 1
ATOM 795 C C . GLY A 1 96 ? 5.670 1.380 10.263 1.00 82.00 96 GLY A C 1
ATOM 796 O O . GLY A 1 96 ? 6.056 2.359 9.631 1.00 82.00 96 GLY A O 1
ATOM 797 N N . ARG A 1 97 ? 4.429 0.912 10.125 1.00 90.62 97 ARG A N 1
ATOM 798 C CA . ARG A 1 97 ? 3.334 1.656 9.490 1.00 90.62 97 ARG A CA 1
ATOM 799 C C . ARG A 1 97 ? 2.392 2.182 10.558 1.00 90.62 97 ARG A C 1
ATOM 801 O O . ARG A 1 97 ? 2.250 1.590 11.629 1.00 90.62 97 ARG A O 1
ATOM 808 N N . ILE A 1 98 ? 1.704 3.272 10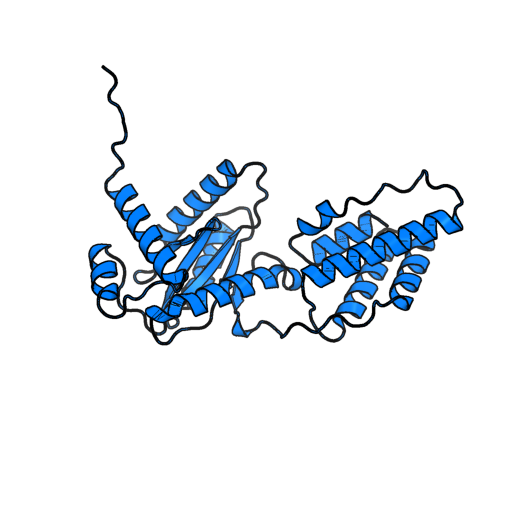.244 1.00 95.38 98 ILE A N 1
ATOM 809 C CA . ILE A 1 98 ? 0.700 3.833 11.145 1.00 95.38 98 ILE A CA 1
ATOM 810 C C . ILE A 1 98 ? -0.634 3.137 10.873 1.00 95.38 98 ILE A C 1
ATOM 812 O O . ILE A 1 98 ? -1.180 3.213 9.774 1.00 95.38 98 ILE A O 1
ATOM 816 N N . GLY A 1 99 ? -1.164 2.452 11.878 1.00 96.44 99 GLY A N 1
ATOM 817 C CA . GLY A 1 99 ? -2.498 1.874 11.863 1.00 96.44 99 GLY A CA 1
ATOM 818 C C . GLY A 1 99 ? -3.525 2.822 12.463 1.00 96.44 99 GLY A C 1
ATOM 819 O O . GLY A 1 99 ? -3.305 3.408 13.519 1.00 96.44 99 GLY A O 1
ATOM 820 N N . LEU A 1 100 ? -4.672 2.935 11.803 1.00 96.88 100 LEU A N 1
ATOM 821 C CA . LEU A 1 100 ? -5.862 3.611 12.298 1.00 96.88 100 LEU A CA 1
ATOM 822 C C . LEU A 1 100 ? -6.992 2.587 12.420 1.00 96.88 100 LEU A C 1
ATOM 824 O O . LEU A 1 100 ? -7.479 2.065 11.416 1.00 96.88 100 LEU A O 1
ATOM 828 N N . LEU A 1 101 ? -7.427 2.326 13.649 1.00 96.44 101 LEU A N 1
ATOM 829 C CA . LEU A 1 101 ? -8.625 1.545 13.947 1.00 96.44 101 LEU A CA 1
ATOM 830 C C . LEU A 1 101 ? -9.809 2.491 14.144 1.00 96.44 101 LEU A C 1
ATOM 832 O O . LEU A 1 101 ? -9.772 3.369 15.008 1.00 96.44 101 LEU A O 1
ATOM 836 N N . PHE A 1 102 ? -10.867 2.288 13.363 1.00 96.25 102 PHE A N 1
ATOM 837 C CA . PHE A 1 102 ? -12.052 3.142 13.354 1.00 96.25 102 PHE A CA 1
ATOM 838 C C . PHE A 1 102 ? -13.337 2.327 13.148 1.00 96.25 102 PHE A C 1
ATOM 840 O O . PHE A 1 102 ? -13.312 1.173 12.713 1.00 96.25 102 PHE A O 1
ATOM 847 N N . SER A 1 103 ? -14.480 2.936 13.467 1.00 95.69 103 SER A N 1
ATOM 848 C CA . SER A 1 103 ? -15.800 2.388 13.131 1.00 95.69 103 SER A CA 1
ATOM 849 C C . SER A 1 103 ? -16.151 2.747 11.691 1.00 95.69 103 SER A C 1
ATOM 851 O O . SER A 1 103 ? -16.082 3.920 11.327 1.00 95.69 103 SER A O 1
ATOM 853 N N . TRP A 1 104 ? -16.583 1.782 10.875 1.00 95.56 104 TRP A N 1
ATOM 854 C CA . TRP A 1 104 ? -16.860 2.017 9.450 1.00 95.56 104 TRP A CA 1
ATOM 855 C C . TRP A 1 104 ? -17.934 3.075 9.184 1.00 95.56 104 TRP A C 1
ATOM 857 O O . TRP A 1 104 ? -17.905 3.747 8.156 1.00 95.56 104 TRP A O 1
ATOM 867 N N . VAL A 1 105 ? -18.854 3.262 10.131 1.00 93.50 105 VAL A N 1
ATOM 868 C CA . VAL A 1 105 ? -19.866 4.332 10.089 1.00 93.50 1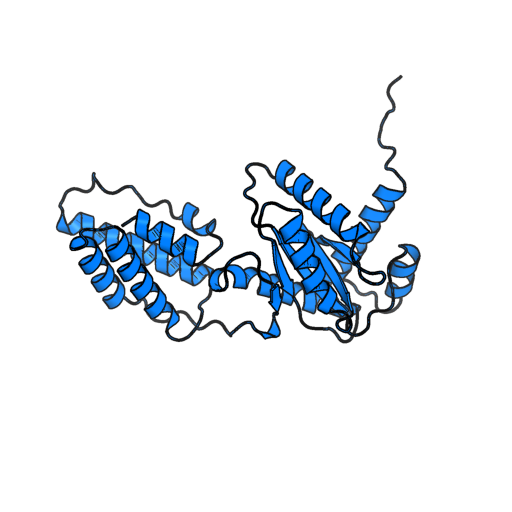05 VAL A CA 1
ATOM 869 C C . VAL A 1 105 ? -19.264 5.744 10.090 1.00 93.50 105 VAL A C 1
ATOM 871 O O . VAL A 1 105 ? -19.968 6.688 9.763 1.00 93.50 105 VAL A O 1
ATOM 874 N N . SER A 1 106 ? -17.979 5.877 10.431 1.00 92.38 106 SER A N 1
ATOM 875 C CA . SER A 1 106 ? -17.225 7.134 10.467 1.00 92.38 106 SER A CA 1
ATOM 876 C C . SER A 1 106 ? -16.104 7.174 9.418 1.00 92.38 106 SER A C 1
ATOM 878 O O . SER A 1 106 ? -15.109 7.871 9.619 1.00 92.38 106 SER A O 1
ATOM 880 N N . LYS A 1 107 ? -16.210 6.410 8.320 1.00 92.69 107 LYS A N 1
ATOM 881 C CA . LYS A 1 107 ? -15.168 6.278 7.275 1.00 92.69 107 LYS A CA 1
ATOM 882 C C . LYS A 1 107 ? -14.723 7.607 6.651 1.00 92.69 107 LYS A C 1
ATOM 884 O O . LYS A 1 107 ? -13.606 7.703 6.152 1.00 92.69 107 LYS A O 1
ATOM 889 N N . GLU A 1 108 ? -15.549 8.647 6.718 1.00 91.62 108 GLU A N 1
ATOM 890 C CA . GLU A 1 108 ? -15.245 10.009 6.266 1.00 91.62 108 GLU A CA 1
ATOM 891 C C . GLU A 1 108 ? -14.055 10.613 7.035 1.00 91.62 108 GLU A C 1
ATOM 893 O O . GLU A 1 108 ? -13.408 11.547 6.557 1.00 91.62 108 GLU A O 1
ATOM 898 N N . VAL A 1 109 ? -13.707 10.049 8.202 1.00 91.75 109 VAL A N 1
ATOM 899 C CA . VAL A 1 109 ? -12.457 10.352 8.911 1.00 91.75 109 VAL A CA 1
ATOM 900 C C . VAL A 1 109 ? -11.229 10.184 8.019 1.00 91.75 109 VAL A C 1
ATOM 902 O O . VAL A 1 109 ? -10.308 10.984 8.130 1.00 91.75 109 VAL A O 1
ATOM 905 N N . LEU A 1 110 ? -11.232 9.217 7.099 1.00 94.50 110 LEU A N 1
ATOM 906 C CA . LEU A 1 110 ? -10.089 8.931 6.234 1.00 94.50 110 LEU A CA 1
ATOM 907 C C . LEU A 1 110 ? -9.803 10.077 5.261 1.00 94.50 110 LEU A C 1
ATOM 909 O O . LEU A 1 110 ? -8.644 10.409 5.042 1.00 94.50 110 LEU A O 1
ATOM 913 N N . ILE A 1 111 ? -10.848 10.728 4.742 1.00 93.12 111 ILE A N 1
ATOM 914 C CA . ILE A 1 111 ? -10.712 11.893 3.855 1.00 93.12 111 ILE A CA 1
ATOM 915 C C . ILE A 1 111 ? -10.106 13.068 4.630 1.00 93.12 111 ILE A C 1
ATOM 917 O O . ILE A 1 111 ? -9.195 13.736 4.144 1.00 93.12 111 ILE A O 1
ATOM 921 N N . ARG A 1 112 ? -10.564 13.290 5.871 1.00 92.62 112 ARG A N 1
ATOM 922 C CA . ARG A 1 112 ? -10.002 14.328 6.752 1.00 92.62 112 ARG A CA 1
ATOM 923 C C . ARG A 1 112 ? -8.544 14.047 7.098 1.00 92.62 112 ARG A C 1
ATOM 925 O O . ARG A 1 112 ? -7.725 14.957 7.033 1.00 92.62 112 ARG A O 1
ATOM 932 N N . VAL A 1 113 ? -8.225 12.794 7.422 1.00 93.69 113 VAL A N 1
ATOM 933 C CA . VAL A 1 113 ? -6.857 12.341 7.698 1.00 93.69 113 VAL A CA 1
ATOM 934 C C . VAL A 1 113 ? -5.965 12.562 6.479 1.00 93.69 113 VAL A C 1
ATOM 936 O O . VAL A 1 113 ? -4.904 13.159 6.617 1.00 93.69 113 VAL A O 1
ATOM 939 N N . GLN A 1 114 ? -6.397 12.168 5.280 1.00 94.38 114 GLN A N 1
ATOM 940 C CA . GLN A 1 114 ? -5.621 12.370 4.055 1.00 94.38 114 GLN A CA 1
ATOM 941 C C . GLN A 1 114 ? -5.355 13.856 3.782 1.00 94.38 114 GLN A C 1
ATOM 943 O O . GLN A 1 114 ? -4.206 14.234 3.557 1.00 94.38 114 GLN A O 1
ATOM 948 N N . ALA A 1 115 ? -6.388 14.702 3.844 1.00 92.38 115 ALA A N 1
ATOM 949 C CA . ALA A 1 115 ? -6.248 16.140 3.622 1.00 92.38 115 ALA A CA 1
ATOM 950 C C . ALA A 1 115 ? -5.307 16.789 4.652 1.00 92.38 115 ALA A C 1
ATOM 952 O O . ALA A 1 115 ? -4.451 17.596 4.295 1.00 92.38 115 ALA A O 1
ATOM 953 N N . MET A 1 116 ? -5.422 16.394 5.922 1.00 92.44 116 MET A N 1
ATOM 954 C CA . MET A 1 116 ? -4.534 16.856 6.988 1.00 92.44 116 MET A CA 1
ATOM 955 C C . MET A 1 116 ? -3.080 16.451 6.720 1.00 92.44 116 MET A C 1
ATOM 957 O O . MET A 1 116 ? -2.181 17.281 6.834 1.00 92.44 116 MET A O 1
ATOM 961 N N . LEU A 1 117 ? -2.841 15.193 6.341 1.00 93.00 117 LEU A N 1
ATOM 962 C CA . LEU A 1 117 ? -1.493 14.699 6.063 1.00 93.00 117 LEU A CA 1
ATOM 963 C C . LEU A 1 117 ? -0.859 15.441 4.884 1.00 93.00 117 LEU A C 1
ATOM 965 O O . LEU A 1 117 ? 0.286 15.865 4.989 1.00 93.00 117 LEU A O 1
ATOM 969 N N . GLN A 1 118 ? -1.620 15.681 3.812 1.00 91.44 118 GLN A N 1
ATOM 970 C CA . GLN A 1 118 ? -1.159 16.444 2.646 1.00 91.44 118 GLN A CA 1
ATOM 971 C C . GLN A 1 118 ? -0.776 17.893 2.979 1.00 91.44 118 GLN A C 1
ATOM 973 O O . GLN A 1 118 ? 0.111 18.451 2.342 1.00 91.44 118 GLN A O 1
ATOM 978 N N . GLN A 1 119 ? -1.430 18.516 3.963 1.00 91.50 119 GLN A N 1
ATOM 979 C CA . GLN A 1 119 ? -1.124 19.893 4.367 1.00 91.50 119 GLN A CA 1
ATOM 980 C C . GLN A 1 119 ? 0.113 20.003 5.261 1.00 91.50 119 GLN A C 1
ATOM 982 O O . GLN A 1 119 ? 0.730 21.064 5.324 1.00 91.50 119 GLN A O 1
ATOM 987 N N . ARG A 1 120 ? 0.444 18.942 5.999 1.00 91.94 120 ARG A N 1
ATOM 988 C CA . ARG A 1 120 ? 1.406 19.013 7.109 1.00 91.94 120 ARG A CA 1
ATOM 989 C C . ARG A 1 120 ? 2.688 18.251 6.874 1.00 91.94 120 ARG A C 1
ATOM 991 O O . ARG A 1 120 ? 3.702 18.568 7.489 1.00 91.94 120 ARG A O 1
ATOM 998 N N . PHE A 1 121 ? 2.637 17.260 5.999 1.00 91.12 121 PHE A N 1
ATOM 999 C CA . PHE A 1 121 ? 3.767 16.418 5.682 1.00 91.12 121 PHE A CA 1
ATOM 1000 C C . PHE A 1 121 ? 4.161 16.646 4.221 1.00 91.12 121 PHE A C 1
ATOM 1002 O O . PHE A 1 121 ? 3.299 16.663 3.345 1.00 91.12 121 PHE A O 1
ATOM 1009 N N . PRO A 1 122 ? 5.462 16.820 3.934 1.00 88.81 122 PRO A N 1
ATOM 1010 C CA . PRO A 1 122 ? 5.931 17.171 2.592 1.00 88.81 122 PRO A CA 1
ATOM 1011 C C . PRO A 1 122 ? 5.818 16.017 1.588 1.00 88.81 122 PRO A C 1
ATOM 1013 O O . PRO A 1 122 ? 5.951 16.229 0.385 1.00 88.81 122 PRO A O 1
ATOM 1016 N N . HIS A 1 123 ? 5.597 14.794 2.072 1.00 90.00 123 HIS A N 1
ATOM 1017 C CA . HIS A 1 123 ? 5.529 13.598 1.249 1.00 90.00 123 HIS A CA 1
ATOM 1018 C C . HIS A 1 123 ? 4.105 13.040 1.233 1.00 90.00 123 HIS A C 1
ATOM 1020 O O . HIS A 1 123 ? 3.459 12.993 2.284 1.00 90.00 123 HIS A O 1
ATOM 1026 N N . PRO A 1 124 ? 3.619 12.577 0.067 1.00 90.75 124 PRO A N 1
ATOM 1027 C CA . PRO A 1 124 ? 2.356 11.863 -0.022 1.00 90.75 124 PRO A CA 1
ATOM 1028 C C . PRO A 1 124 ? 2.291 10.681 0.952 1.00 90.75 124 PRO A C 1
ATOM 1030 O O . PRO A 1 124 ? 3.284 10.000 1.207 1.00 90.75 124 PRO A O 1
ATOM 1033 N N . VAL A 1 125 ? 1.094 10.406 1.468 1.00 92.12 125 VAL A N 1
ATOM 1034 C CA . VAL A 1 125 ? 0.830 9.244 2.323 1.00 92.12 125 VAL A CA 1
ATOM 1035 C C . VAL A 1 125 ? -0.207 8.366 1.643 1.00 92.12 125 VAL A C 1
ATOM 1037 O O . VAL A 1 125 ? -1.297 8.830 1.304 1.00 92.12 125 VAL A O 1
ATOM 1040 N N . ASN A 1 126 ? 0.137 7.100 1.428 1.00 93.75 126 ASN A N 1
ATOM 1041 C CA . ASN A 1 126 ? -0.805 6.097 0.948 1.00 93.75 126 ASN A CA 1
ATOM 1042 C C . ASN A 1 126 ? -1.640 5.588 2.114 1.00 93.75 126 ASN A C 1
ATOM 1044 O O . ASN A 1 126 ? -1.100 5.340 3.191 1.00 93.75 126 ASN A O 1
ATOM 1048 N N . ILE A 1 127 ? -2.939 5.398 1.892 1.00 96.69 127 ILE A N 1
ATOM 1049 C CA . ILE A 1 127 ? -3.853 4.877 2.908 1.00 96.69 127 ILE A CA 1
ATOM 1050 C C . ILE A 1 127 ? -4.540 3.628 2.358 1.00 96.69 127 I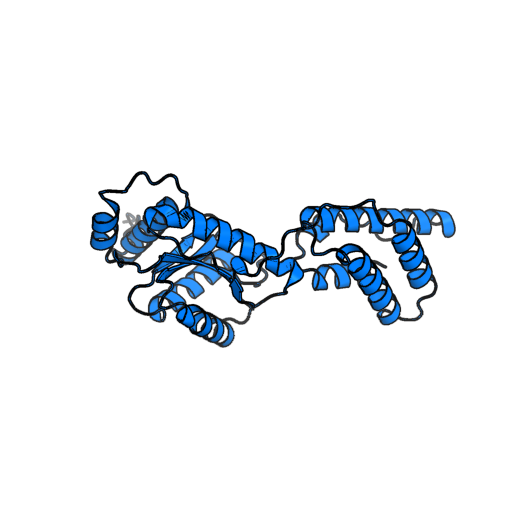LE A C 1
ATOM 1052 O O . ILE A 1 127 ? -5.464 3.725 1.556 1.00 96.69 127 ILE A O 1
ATOM 1056 N N . GLY A 1 128 ? -4.107 2.444 2.780 1.00 96.94 128 GLY A N 1
ATOM 1057 C CA . GLY A 1 128 ? -4.777 1.188 2.445 1.00 96.94 128 GLY A CA 1
ATOM 1058 C C . GLY A 1 128 ? -5.882 0.896 3.449 1.00 96.94 128 GLY A C 1
ATOM 1059 O O . GLY A 1 128 ? -5.647 0.951 4.652 1.00 96.94 128 GLY A O 1
ATOM 1060 N N . VAL A 1 129 ? -7.086 0.578 2.981 1.00 98.00 129 VAL A N 1
ATOM 1061 C CA . VAL A 1 129 ? -8.272 0.423 3.836 1.00 98.00 129 VAL A CA 1
ATOM 1062 C C . VAL A 1 129 ? -8.842 -0.983 3.700 1.00 98.00 129 VAL A C 1
ATOM 1064 O O . VAL A 1 129 ? -9.232 -1.408 2.610 1.00 98.00 129 VAL A O 1
ATOM 1067 N N . GLY A 1 130 ? -8.916 -1.705 4.816 1.00 97.81 130 GLY A N 1
ATOM 1068 C CA . GLY A 1 130 ? -9.546 -3.019 4.893 1.00 97.81 130 GLY A CA 1
ATOM 1069 C C . GLY A 1 130 ? -11.073 -2.944 4.878 1.00 97.81 130 GLY A C 1
ATOM 1070 O O . GLY A 1 130 ? -11.668 -1.878 5.042 1.00 97.81 130 GLY A O 1
ATOM 1071 N N . LYS A 1 131 ? -11.742 -4.086 4.692 1.00 97.38 131 LYS A N 1
ATOM 1072 C CA . LYS A 1 131 ? -13.207 -4.148 4.793 1.00 97.38 131 LYS A CA 1
ATOM 1073 C C . LYS A 1 131 ? -13.652 -4.053 6.261 1.00 97.38 131 LYS A C 1
ATOM 1075 O O . LYS A 1 131 ? -12.897 -4.464 7.153 1.00 97.38 131 LYS A O 1
ATOM 1080 N N . PRO A 1 132 ? -14.875 -3.554 6.517 1.00 97.12 132 PRO A N 1
ATOM 1081 C CA . PRO A 1 132 ? -15.483 -3.631 7.838 1.00 97.12 132 PRO A CA 1
ATOM 1082 C C . PRO A 1 132 ? -15.621 -5.081 8.300 1.00 97.12 132 PRO A C 1
ATOM 1084 O O . PRO A 1 132 ? -16.023 -5.959 7.535 1.00 97.12 132 PRO A O 1
ATOM 1087 N N . CYS A 1 133 ? -15.311 -5.315 9.569 1.00 95.25 133 CYS A N 1
ATOM 1088 C CA . CYS A 1 133 ? -15.505 -6.588 10.250 1.00 95.25 133 CYS A CA 1
ATOM 1089 C C . CYS A 1 133 ? -16.791 -6.557 11.078 1.00 95.25 133 CYS A C 1
ATOM 1091 O O . CYS A 1 133 ? -17.232 -5.495 11.508 1.00 95.25 133 CYS A O 1
ATOM 1093 N N . SER A 1 134 ? -17.387 -7.719 11.346 1.00 91.88 134 SER A N 1
ATOM 1094 C CA . SER A 1 134 ? -18.546 -7.804 12.246 1.00 91.88 134 SER A CA 1
ATOM 1095 C C . SER A 1 134 ? -18.155 -7.567 13.706 1.00 91.88 134 SER A C 1
ATOM 1097 O O . SER A 1 134 ? -18.911 -6.946 14.448 1.00 91.88 134 SER A O 1
ATOM 1099 N N . HIS A 1 135 ? -16.964 -8.023 14.110 1.00 90.56 135 HIS A N 1
ATOM 1100 C CA . HIS A 1 135 ? -16.470 -7.911 15.481 1.00 90.56 135 HIS A CA 1
ATOM 1101 C C . HIS A 1 135 ? -15.018 -7.444 15.518 1.00 90.56 135 HIS A C 1
ATOM 1103 O O . HIS A 1 135 ? -14.243 -7.673 14.590 1.00 90.56 135 HIS A O 1
ATOM 1109 N N . LEU A 1 136 ? -14.623 -6.849 16.646 1.00 90.12 136 LEU A N 1
ATOM 1110 C CA . LEU A 1 136 ? -13.246 -6.406 16.861 1.00 90.12 136 LEU A CA 1
ATOM 1111 C C . LEU A 1 136 ? -12.244 -7.573 16.925 1.00 90.12 136 LEU A C 1
ATOM 1113 O O . LEU A 1 136 ? -11.086 -7.398 16.566 1.00 90.12 136 LEU A O 1
ATOM 1117 N N . SER A 1 137 ? -12.675 -8.782 17.305 1.00 88.44 137 SER A N 1
ATOM 1118 C CA . SER A 1 137 ? -11.827 -9.988 17.248 1.00 88.44 137 SER A CA 1
ATOM 1119 C C . SER A 1 137 ? -11.357 -10.328 15.830 1.00 88.44 137 SER A C 1
ATOM 1121 O O . SER A 1 137 ? -10.316 -10.957 15.643 1.00 88.44 137 SER A O 1
ATOM 1123 N N . ASP A 1 138 ? -12.108 -9.890 14.823 1.00 92.12 138 ASP A N 1
ATOM 1124 C CA . ASP A 1 138 ? -11.867 -10.234 13.425 1.00 92.12 138 ASP A CA 1
ATOM 1125 C C . ASP A 1 138 ? -10.997 -9.175 12.726 1.00 92.12 138 ASP A C 1
ATOM 1127 O O . ASP A 1 138 ? -10.724 -9.273 11.532 1.00 92.12 138 ASP A O 1
ATOM 1131 N N . ILE A 1 139 ? -10.511 -8.172 13.470 1.00 94.81 139 ILE A N 1
ATOM 1132 C CA . ILE A 1 139 ? -9.820 -7.000 12.921 1.00 94.81 139 ILE A CA 1
ATOM 1133 C C . ILE A 1 139 ? -8.526 -7.337 12.174 1.00 94.81 139 ILE A C 1
ATOM 1135 O O . ILE A 1 139 ? -8.145 -6.635 11.239 1.00 94.81 139 ILE A O 1
ATOM 1139 N N . HIS 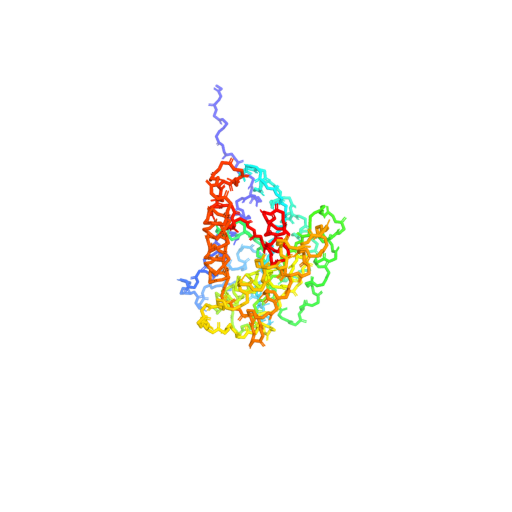A 1 140 ? -7.892 -8.458 12.520 1.00 94.88 140 HIS A N 1
ATOM 1140 C CA . HIS A 1 140 ? -6.753 -9.021 11.797 1.00 94.88 140 HIS A CA 1
ATOM 1141 C C . HIS A 1 140 ? -7.067 -9.293 10.309 1.00 94.88 140 HIS A C 1
ATOM 1143 O O . HIS A 1 140 ? -6.178 -9.220 9.460 1.00 94.88 140 HIS A O 1
ATOM 1149 N N . LEU A 1 141 ? -8.329 -9.572 9.954 1.00 96.00 141 LEU A N 1
ATOM 1150 C CA . LEU A 1 141 ? -8.770 -9.690 8.561 1.00 96.00 141 LEU A CA 1
ATOM 1151 C C . LEU A 1 141 ? -8.731 -8.336 7.854 1.00 96.00 141 LEU A C 1
ATOM 1153 O O . LEU A 1 141 ? -8.168 -8.242 6.764 1.00 96.00 141 LEU A O 1
ATOM 1157 N N . SER A 1 142 ? -9.274 -7.293 8.490 1.00 97.56 142 SER A N 1
ATOM 1158 C CA . SER A 1 142 ? -9.230 -5.925 7.962 1.00 97.56 142 SER A CA 1
ATOM 1159 C C . SER A 1 142 ? -7.788 -5.440 7.808 1.00 97.56 142 SER A C 1
ATOM 1161 O O . SER A 1 142 ? -7.442 -4.884 6.774 1.00 97.56 142 SER A O 1
ATOM 1163 N N . TYR A 1 143 ? -6.916 -5.734 8.777 1.00 97.12 143 TYR A N 1
ATOM 1164 C CA . TYR A 1 143 ? -5.491 -5.403 8.707 1.00 97.12 143 TYR A CA 1
ATOM 1165 C C . TYR A 1 143 ? -4.794 -6.052 7.501 1.00 97.12 143 TYR A C 1
ATOM 1167 O O . TYR A 1 143 ? -4.161 -5.357 6.707 1.00 97.12 143 TYR A O 1
ATOM 1175 N N . ARG A 1 144 ? -4.968 -7.368 7.296 1.00 95.50 144 ARG A N 1
ATOM 1176 C CA . ARG A 1 144 ? -4.401 -8.065 6.123 1.00 95.50 144 ARG A CA 1
ATOM 1177 C C . ARG A 1 144 ? -4.896 -7.470 4.804 1.00 95.50 144 ARG A C 1
ATOM 1179 O O . ARG A 1 144 ? -4.129 -7.337 3.855 1.00 95.50 144 ARG A O 1
ATOM 1186 N N . GLN A 1 145 ? -6.169 -7.092 4.751 1.00 96.25 145 GLN A N 1
ATOM 1187 C CA . GLN A 1 145 ? -6.771 -6.445 3.587 1.00 96.25 145 GLN A CA 1
ATOM 1188 C C . GLN A 1 145 ? -6.235 -5.025 3.363 1.00 96.25 145 GLN A C 1
ATOM 1190 O O . GLN A 1 145 ? -5.934 -4.670 2.229 1.00 96.25 145 GLN A O 1
ATOM 1195 N N . ALA A 1 146 ? -6.074 -4.231 4.421 1.00 97.00 146 ALA A N 1
ATOM 1196 C CA . ALA A 1 146 ? -5.479 -2.898 4.362 1.00 97.00 146 ALA A CA 1
ATOM 1197 C C . ALA A 1 146 ? -4.031 -2.953 3.849 1.00 97.00 146 ALA A C 1
ATOM 1199 O O . ALA A 1 146 ? -3.652 -2.167 2.984 1.00 97.00 146 ALA A O 1
ATOM 1200 N N . SER A 1 147 ? -3.249 -3.932 4.315 1.00 94.75 147 SER A N 1
ATOM 1201 C CA . SER A 1 147 ? -1.875 -4.161 3.853 1.00 94.75 147 SER A CA 1
ATOM 1202 C C . SER A 1 147 ? -1.843 -4.552 2.370 1.00 94.75 147 SER A C 1
ATOM 1204 O O . SER A 1 147 ? -1.124 -3.948 1.576 1.00 94.75 147 SER A O 1
ATOM 1206 N N . ALA A 1 148 ? -2.721 -5.469 1.944 1.00 91.56 148 ALA A N 1
ATOM 1207 C CA . ALA A 1 148 ? -2.872 -5.805 0.528 1.00 91.56 148 ALA A CA 1
ATOM 1208 C C . ALA A 1 148 ? -3.321 -4.604 -0.330 1.00 91.56 148 ALA A C 1
ATOM 1210 O O . ALA A 1 148 ? -2.921 -4.492 -1.488 1.00 91.56 148 ALA A O 1
ATOM 1211 N N . ALA A 1 149 ? -4.127 -3.694 0.225 1.00 94.19 149 ALA A N 1
ATOM 1212 C CA . ALA A 1 149 ? -4.530 -2.465 -0.450 1.00 94.19 149 ALA A CA 1
ATOM 1213 C C . ALA A 1 149 ? -3.373 -1.483 -0.634 1.00 94.19 149 ALA A C 1
ATOM 1215 O O . ALA A 1 149 ? -3.244 -0.924 -1.722 1.00 94.19 149 ALA A O 1
ATOM 1216 N N . LEU A 1 150 ? -2.490 -1.337 0.359 1.00 91.56 150 LEU A N 1
ATOM 1217 C CA . LEU A 1 150 ? -1.268 -0.541 0.209 1.00 91.56 150 LEU A CA 1
ATOM 1218 C C . LEU A 1 150 ? -0.385 -1.056 -0.930 1.00 91.56 150 LEU A C 1
ATOM 1220 O O . LEU A 1 150 ? 0.122 -0.254 -1.707 1.00 91.56 150 LEU A O 1
ATOM 1224 N N . ASN A 1 151 ? -0.276 -2.373 -1.119 1.00 87.44 151 ASN A N 1
ATOM 1225 C CA . ASN A 1 151 ? 0.495 -2.938 -2.234 1.00 87.44 151 ASN A CA 1
ATOM 1226 C C . ASN A 1 151 ? -0.069 -2.560 -3.616 1.00 87.44 151 ASN A C 1
ATOM 1228 O O . ASN A 1 151 ? 0.660 -2.563 -4.607 1.00 87.44 151 ASN A O 1
ATOM 1232 N N . ASN A 1 152 ? -1.347 -2.173 -3.708 1.00 88.38 152 ASN A N 1
ATOM 1233 C CA . ASN A 1 152 ? -1.933 -1.701 -4.962 1.00 88.38 152 ASN A CA 1
ATOM 1234 C C . ASN A 1 152 ? -1.443 -0.294 -5.365 1.00 88.38 152 ASN A C 1
ATOM 1236 O O . ASN A 1 152 ? -1.675 0.111 -6.507 1.00 88.38 152 ASN A O 1
ATOM 1240 N N . LYS A 1 153 ? -0.711 0.419 -4.488 1.00 89.94 153 LYS A N 1
ATOM 1241 C CA . LYS A 1 153 ? -0.017 1.681 -4.820 1.00 89.94 153 LYS A CA 1
ATOM 1242 C C . LYS A 1 153 ? 0.865 1.544 -6.059 1.00 89.94 153 LYS A C 1
ATOM 1244 O O . LYS A 1 153 ? 0.995 2.495 -6.820 1.00 89.94 153 LYS A O 1
ATOM 1249 N N . PHE A 1 154 ? 1.390 0.339 -6.309 1.00 90.56 154 PHE A N 1
ATOM 1250 C CA . PHE A 1 154 ? 2.196 0.068 -7.490 1.00 90.56 154 PHE A CA 1
ATOM 1251 C C . PHE A 1 154 ? 1.460 0.452 -8.784 1.00 90.56 154 PHE A C 1
ATOM 1253 O O . PHE A 1 154 ? 2.043 1.064 -9.672 1.00 90.56 154 PHE A O 1
ATOM 1260 N N . TYR A 1 155 ? 0.161 0.151 -8.864 1.00 90.75 155 TYR A N 1
ATOM 1261 C CA . TYR A 1 155 ? -0.669 0.429 -10.039 1.00 90.75 155 TYR A CA 1
ATOM 1262 C C . TYR A 1 155 ? -1.436 1.748 -9.960 1.00 90.75 155 TYR A C 1
ATOM 1264 O O . TYR A 1 155 ? -1.736 2.337 -10.993 1.00 90.75 155 TYR A O 1
ATOM 1272 N N . ARG A 1 156 ? -1.802 2.192 -8.753 1.00 88.38 156 ARG A N 1
ATOM 1273 C CA . ARG A 1 156 ? -2.627 3.396 -8.548 1.00 88.38 156 ARG A CA 1
ATOM 1274 C C . ARG A 1 156 ? -1.827 4.676 -8.312 1.00 88.38 156 ARG A C 1
ATOM 1276 O O . ARG A 1 156 ? -2.423 5.748 -8.282 1.00 88.38 156 ARG A O 1
ATOM 1283 N N . GLY A 1 157 ? -0.513 4.568 -8.138 1.00 87.69 157 GLY A N 1
ATOM 1284 C CA . GLY A 1 157 ? 0.339 5.685 -7.757 1.00 87.69 157 GLY A CA 1
ATOM 1285 C C . GLY A 1 157 ? 0.299 5.971 -6.255 1.00 87.69 157 GLY A C 1
ATOM 1286 O O . GLY A 1 157 ? -0.187 5.169 -5.453 1.00 87.69 157 GLY A O 1
ATOM 1287 N N . THR A 1 158 ? 0.852 7.122 -5.874 1.00 89.62 158 THR A N 1
ATOM 1288 C CA . THR A 1 158 ? 1.065 7.513 -4.476 1.00 89.62 158 THR A CA 1
ATOM 1289 C C . THR A 1 158 ? 0.052 8.553 -3.981 1.00 89.62 158 THR A C 1
ATOM 1291 O O . THR A 1 158 ? -0.606 9.241 -4.761 1.00 89.62 158 THR A O 1
ATOM 1294 N N . GLY A 1 159 ? -0.089 8.675 -2.659 1.00 89.44 159 GLY A N 1
ATOM 1295 C CA . GLY A 1 159 ? -0.935 9.680 -2.010 1.00 89.44 159 GLY A CA 1
ATOM 1296 C C . GLY A 1 159 ? -2.436 9.391 -2.053 1.00 89.44 159 GLY A C 1
ATOM 1297 O O . GLY A 1 159 ? -3.225 10.306 -1.818 1.00 89.44 159 GLY A O 1
ATOM 1298 N N . GLN A 1 160 ? -2.840 8.160 -2.375 1.00 91.38 160 GLN A N 1
ATOM 1299 C CA . GLN A 1 160 ? -4.241 7.771 -2.563 1.00 91.38 160 GLN A CA 1
ATOM 1300 C C . GLN A 1 160 ? -4.801 7.002 -1.358 1.00 91.38 160 GLN A C 1
ATOM 1302 O O . GLN A 1 160 ? -4.072 6.291 -0.661 1.00 91.38 160 GLN A O 1
ATOM 1307 N N . ILE A 1 161 ? -6.122 7.087 -1.167 1.00 95.44 161 ILE A N 1
ATOM 1308 C CA . ILE A 1 161 ? -6.870 6.133 -0.343 1.00 95.44 161 ILE A CA 1
ATOM 1309 C C . ILE A 1 161 ? -7.249 4.952 -1.238 1.00 95.44 161 ILE A C 1
ATOM 1311 O O . ILE A 1 161 ? -7.912 5.120 -2.260 1.00 95.44 161 ILE A O 1
ATOM 1315 N N . ILE A 1 162 ? -6.824 3.751 -0.862 1.00 94.88 162 ILE A N 1
ATOM 1316 C CA . ILE A 1 162 ? -7.060 2.524 -1.615 1.00 94.88 162 ILE A CA 1
ATOM 1317 C C . ILE A 1 162 ? -7.932 1.606 -0.769 1.00 94.88 162 ILE A C 1
ATOM 1319 O O . ILE A 1 162 ? -7.480 1.014 0.212 1.00 94.88 162 ILE A O 1
ATOM 1323 N N . HIS A 1 163 ? -9.192 1.451 -1.162 1.00 95.50 163 HIS A N 1
ATOM 1324 C CA . HIS A 1 163 ? -10.083 0.498 -0.517 1.00 95.50 163 HIS A CA 1
ATOM 1325 C C . HIS A 1 163 ? -9.843 -0.916 -1.046 1.00 95.50 163 HIS A C 1
ATOM 1327 O O . HIS A 1 163 ? -9.865 -1.153 -2.254 1.00 95.50 163 HIS A O 1
ATOM 1333 N N . TYR A 1 164 ? -9.711 -1.890 -0.144 1.00 94.88 164 TYR A N 1
ATOM 1334 C CA . TYR A 1 164 ? -9.538 -3.296 -0.515 1.00 94.88 164 TYR A CA 1
ATOM 1335 C C . TYR A 1 164 ? -10.684 -3.826 -1.392 1.00 94.88 164 TYR A C 1
ATOM 1337 O O . TYR A 1 164 ? -10.478 -4.686 -2.243 1.00 94.88 164 TYR A O 1
ATOM 1345 N N . SER A 1 165 ? -11.901 -3.295 -1.229 1.00 91.06 165 SER A N 1
ATOM 1346 C CA . SER A 1 165 ? -13.057 -3.629 -2.074 1.00 91.06 165 SER A CA 1
ATOM 1347 C C . SER A 1 165 ? -12.901 -3.235 -3.543 1.00 91.06 165 SER A C 1
ATOM 1349 O O . SER A 1 165 ? -13.611 -3.780 -4.380 1.00 91.06 165 SER A O 1
ATOM 1351 N N . GLU A 1 166 ? -12.003 -2.305 -3.856 1.00 89.50 166 GLU A N 1
ATOM 1352 C CA . GLU A 1 166 ? -11.770 -1.814 -5.216 1.00 89.50 166 GLU A CA 1
ATOM 1353 C C . GLU A 1 166 ? -10.564 -2.482 -5.890 1.00 89.50 166 GLU A C 1
ATOM 1355 O O . GLU A 1 166 ? -10.247 -2.179 -7.046 1.00 89.50 166 GLU A O 1
ATOM 1360 N N . ILE A 1 167 ? -9.863 -3.365 -5.173 1.00 87.94 167 ILE A N 1
ATOM 1361 C CA . ILE A 1 167 ? -8.732 -4.103 -5.725 1.00 87.94 167 ILE A CA 1
ATOM 1362 C C . ILE A 1 167 ? -9.268 -5.114 -6.729 1.00 87.94 167 ILE A C 1
ATOM 1364 O O . ILE A 1 167 ? -10.051 -6.007 -6.399 1.00 87.94 167 ILE A O 1
ATOM 1368 N N . ARG A 1 168 ? -8.816 -4.977 -7.975 1.00 83.12 168 ARG A N 1
ATOM 1369 C CA . ARG A 1 168 ? -9.080 -5.961 -9.021 1.00 83.12 168 ARG A CA 1
ATOM 1370 C C . ARG A 1 168 ? -8.284 -7.228 -8.742 1.00 83.12 168 ARG A C 1
ATOM 1372 O O . ARG A 1 168 ? -7.172 -7.174 -8.218 1.00 83.12 168 ARG A O 1
ATOM 1379 N N . ARG A 1 169 ? -8.856 -8.371 -9.115 1.00 84.38 169 ARG A N 1
ATOM 1380 C CA . ARG A 1 169 ? -8.136 -9.643 -9.080 1.00 84.38 169 ARG A CA 1
ATOM 1381 C C . ARG A 1 169 ? -6.906 -9.535 -9.983 1.00 84.38 169 ARG A C 1
ATOM 1383 O O . ARG A 1 169 ? -7.011 -9.005 -11.084 1.00 84.38 169 ARG A O 1
ATOM 1390 N N . MET A 1 170 ? -5.768 -10.016 -9.487 1.00 85.75 170 MET A N 1
ATOM 1391 C CA . MET A 1 170 ? -4.560 -10.107 -10.297 1.00 85.75 170 MET A CA 1
ATOM 1392 C C . MET A 1 170 ? -4.729 -11.218 -11.330 1.00 85.75 170 MET A C 1
ATOM 1394 O O . MET A 1 170 ? -5.181 -12.319 -10.997 1.00 85.75 170 MET A O 1
ATOM 1398 N N . GLU A 1 171 ? -4.358 -10.921 -12.564 1.00 88.25 171 GLU A N 1
ATOM 1399 C CA . GLU A 1 171 ? -4.299 -11.887 -13.644 1.00 88.25 171 GLU A CA 1
ATOM 1400 C C . GLU A 1 171 ? -3.034 -12.743 -13.515 1.00 88.25 171 GLU A C 1
ATOM 1402 O O . GLU A 1 171 ? -1.978 -12.250 -13.098 1.00 88.25 171 GLU A O 1
ATOM 1407 N N . PRO A 1 172 ? -3.111 -14.040 -13.857 1.00 83.75 172 PRO A N 1
ATOM 1408 C CA . PRO A 1 172 ? -1.930 -14.877 -13.907 1.00 83.75 172 PRO A CA 1
ATOM 1409 C C . PRO A 1 172 ? -0.979 -14.368 -14.990 1.00 83.75 172 PRO A C 1
ATOM 1411 O O . PRO A 1 172 ? -1.395 -13.881 -16.045 1.00 83.75 172 PRO A O 1
ATOM 1414 N N . VAL A 1 173 ? 0.314 -14.553 -14.750 1.00 78.62 173 VAL A N 1
ATOM 1415 C CA . VAL A 1 173 ? 1.338 -14.227 -15.738 1.00 78.62 173 VAL A CA 1
ATOM 1416 C C . VAL A 1 173 ? 1.150 -15.121 -16.958 1.00 78.62 173 VAL A C 1
ATOM 1418 O O . VAL A 1 173 ? 1.278 -16.343 -16.887 1.00 78.62 173 VAL A O 1
ATOM 1421 N N . GLY A 1 174 ? 0.814 -14.505 -18.090 1.00 73.94 174 GLY A N 1
ATOM 1422 C CA . GLY A 1 174 ? 0.767 -15.189 -19.374 1.00 73.94 174 GLY A CA 1
ATOM 1423 C C . GLY A 1 174 ? 2.162 -15.559 -19.886 1.00 73.94 174 GLY A C 1
ATOM 1424 O O . GLY A 1 174 ? 3.189 -15.327 -19.250 1.00 73.94 174 GLY A O 1
ATOM 1425 N N . ARG A 1 175 ? 2.226 -16.110 -21.100 1.00 80.31 175 ARG A N 1
ATOM 1426 C CA . ARG A 1 175 ? 3.511 -16.316 -21.780 1.00 80.31 175 ARG A CA 1
ATOM 1427 C C . ARG A 1 175 ? 4.209 -14.967 -21.988 1.00 80.31 175 ARG A C 1
ATOM 1429 O O . ARG A 1 175 ? 3.573 -14.011 -22.421 1.00 80.31 175 ARG A O 1
ATOM 1436 N N . TYR A 1 176 ? 5.519 -14.927 -21.738 1.00 83.88 176 TYR A N 1
ATOM 1437 C CA . TYR A 1 176 ? 6.348 -13.740 -21.960 1.00 83.88 176 TYR A CA 1
ATOM 1438 C C . TYR A 1 176 ? 6.137 -13.149 -23.374 1.00 83.88 176 TYR A C 1
ATOM 1440 O O . TYR A 1 176 ? 6.242 -13.902 -24.354 1.00 83.88 176 TYR A O 1
ATOM 1448 N N . PRO A 1 177 ? 5.866 -11.834 -23.517 1.00 86.50 177 PRO A N 1
ATOM 1449 C CA . PRO A 1 177 ? 5.473 -11.232 -24.790 1.00 86.50 177 PRO A CA 1
ATOM 1450 C C . PRO A 1 177 ? 6.688 -10.909 -25.677 1.00 86.50 177 PRO A C 1
ATOM 1452 O O . PRO A 1 177 ? 6.995 -9.748 -25.946 1.00 86.50 177 PRO A O 1
ATOM 1455 N N . ALA A 1 178 ? 7.367 -11.941 -26.182 1.00 88.56 178 ALA A N 1
ATOM 1456 C CA . ALA A 1 178 ? 8.593 -11.795 -26.978 1.00 88.56 178 ALA A CA 1
ATOM 1457 C C . ALA A 1 178 ? 8.431 -10.892 -28.219 1.00 88.56 178 ALA A C 1
ATOM 1459 O O . ALA A 1 178 ? 9.353 -10.165 -28.579 1.00 88.56 178 ALA A O 1
ATOM 1460 N N . GLU A 1 179 ? 7.258 -10.891 -28.860 1.00 90.12 179 GLU A N 1
ATOM 1461 C CA . GLU A 1 179 ? 6.990 -9.995 -29.995 1.00 90.12 179 GLU A CA 1
ATOM 1462 C C . GLU A 1 179 ? 6.877 -8.522 -29.578 1.00 90.12 179 GLU A C 1
ATOM 1464 O O . GLU A 1 179 ? 7.241 -7.635 -30.346 1.00 90.12 179 GLU A O 1
ATOM 1469 N N . LYS A 1 180 ? 6.396 -8.237 -28.361 1.00 91.25 180 LYS A N 1
ATOM 1470 C CA . LYS A 1 180 ? 6.339 -6.865 -27.834 1.00 91.25 180 LYS A CA 1
ATOM 1471 C C . LYS A 1 180 ? 7.725 -6.387 -27.410 1.00 91.25 180 LYS A C 1
ATOM 1473 O O . LYS A 1 180 ? 8.058 -5.246 -27.695 1.00 91.25 180 LYS A O 1
ATOM 1478 N N . GLU A 1 181 ? 8.547 -7.268 -26.837 1.00 93.12 181 GLU A N 1
ATOM 1479 C CA . GLU A 1 181 ? 9.969 -6.989 -26.572 1.00 93.12 181 GLU A CA 1
ATOM 1480 C C . GLU A 1 181 ? 10.715 -6.630 -27.869 1.00 93.12 181 GLU A C 1
ATOM 1482 O O . GLU A 1 181 ? 11.426 -5.632 -27.918 1.00 93.12 181 GLU A O 1
ATOM 1487 N N . ARG A 1 182 ? 10.504 -7.388 -28.957 1.00 90.62 182 ARG A N 1
ATOM 1488 C CA . ARG A 1 182 ? 11.094 -7.078 -30.275 1.00 90.62 182 ARG A CA 1
ATOM 1489 C C . ARG A 1 182 ? 10.673 -5.711 -30.804 1.00 90.62 182 ARG A C 1
ATOM 1491 O O . ARG A 1 182 ? 11.506 -4.996 -31.348 1.00 90.62 182 ARG A O 1
ATOM 1498 N N . LYS A 1 183 ? 9.392 -5.361 -30.659 1.00 92.06 183 LYS A N 1
ATOM 1499 C CA . LYS A 1 183 ? 8.878 -4.045 -31.061 1.00 92.06 183 LYS A CA 1
ATOM 1500 C C . LYS A 1 183 ? 9.503 -2.927 -30.234 1.00 92.06 183 LYS A C 1
ATOM 1502 O O . LYS A 1 183 ? 9.970 -1.964 -30.823 1.00 92.06 183 LYS A O 1
ATOM 1507 N N . LEU A 1 184 ? 9.579 -3.098 -28.913 1.00 93.75 184 LEU A N 1
ATOM 1508 C CA . LEU A 1 184 ? 10.250 -2.156 -28.019 1.00 93.75 184 LEU A CA 1
ATOM 1509 C C . LEU A 1 184 ? 11.712 -1.946 -28.431 1.00 93.75 184 LEU A C 1
ATOM 1511 O O . LEU A 1 184 ? 12.137 -0.808 -28.574 1.00 93.75 184 LEU A O 1
ATOM 1515 N N . TYR A 1 185 ? 12.450 -3.027 -28.700 1.00 92.06 185 TYR A N 1
ATOM 1516 C CA . TYR A 1 185 ? 13.833 -2.948 -29.175 1.00 92.06 185 TYR A CA 1
ATOM 1517 C C . TYR A 1 185 ? 13.963 -2.175 -30.495 1.00 92.06 185 TYR A C 1
ATOM 1519 O O . TYR A 1 185 ? 14.815 -1.299 -30.612 1.00 92.06 185 TYR A O 1
ATOM 1527 N N . ALA A 1 186 ? 13.109 -2.469 -31.480 1.00 90.31 186 ALA A N 1
ATOM 1528 C CA . ALA A 1 186 ? 13.125 -1.771 -32.763 1.00 90.31 186 ALA A CA 1
ATOM 1529 C C . ALA A 1 186 ? 12.834 -0.270 -32.600 1.00 90.31 186 ALA A C 1
ATOM 1531 O O . ALA A 1 186 ? 13.573 0.546 -33.143 1.00 90.31 186 ALA A O 1
ATOM 1532 N N . SER A 1 187 ? 11.811 0.083 -31.812 1.00 90.38 187 SER A N 1
ATOM 1533 C CA . SER A 1 187 ? 11.460 1.474 -31.507 1.00 90.38 187 SER A CA 1
ATOM 1534 C C . SER A 1 187 ? 12.591 2.204 -30.792 1.00 90.38 187 SER A C 1
ATOM 1536 O O . SER A 1 187 ? 12.937 3.307 -31.198 1.00 90.38 187 SER A O 1
ATOM 1538 N N . PHE A 1 188 ? 13.206 1.567 -29.793 1.00 89.88 188 PHE A N 1
ATOM 1539 C CA . PHE A 1 188 ? 14.383 2.081 -29.095 1.00 89.88 188 PHE A CA 1
ATOM 1540 C C . PHE A 1 188 ? 15.535 2.387 -30.067 1.00 89.88 188 PHE A C 1
ATOM 1542 O O . PHE A 1 188 ? 16.086 3.482 -30.042 1.00 89.88 188 PHE A O 1
ATOM 1549 N N . ARG A 1 189 ? 15.867 1.463 -30.978 1.00 88.75 189 ARG A N 1
ATOM 1550 C CA . ARG A 1 189 ? 16.962 1.649 -31.949 1.00 88.75 189 ARG A CA 1
ATOM 1551 C C . ARG A 1 189 ? 16.722 2.776 -32.946 1.00 88.75 189 ARG A C 1
ATOM 1553 O O . ARG A 1 189 ? 17.684 3.372 -33.421 1.00 88.75 189 ARG A O 1
ATOM 1560 N N . SER A 1 190 ? 15.466 3.025 -33.301 1.00 89.94 190 SER A N 1
ATOM 1561 C CA . SER A 1 190 ? 15.091 4.089 -34.233 1.00 89.94 190 SER A CA 1
ATOM 1562 C C . SER A 1 190 ? 14.745 5.413 -33.552 1.00 89.94 190 SER A C 1
ATOM 1564 O O . SER A 1 190 ? 14.471 6.378 -34.262 1.00 89.94 190 SER A O 1
ATOM 1566 N N . ALA A 1 191 ? 14.701 5.457 -32.218 1.00 90.25 191 ALA A N 1
ATOM 1567 C CA . ALA A 1 191 ? 14.263 6.634 -31.485 1.00 90.25 191 ALA A CA 1
ATOM 1568 C C . ALA A 1 191 ? 15.276 7.777 -31.631 1.00 90.25 191 ALA A C 1
ATOM 1570 O O . ALA A 1 191 ? 16.472 7.619 -31.382 1.00 90.25 191 ALA A O 1
ATOM 1571 N N . ALA A 1 192 ? 14.779 8.949 -32.008 1.00 86.94 192 ALA A N 1
ATOM 1572 C CA . ALA A 1 192 ? 15.523 10.199 -32.024 1.00 86.94 192 ALA A CA 1
ATOM 1573 C C . ALA A 1 192 ? 15.416 10.948 -30.686 1.00 86.94 192 ALA A C 1
ATOM 1575 O O . ALA A 1 192 ? 16.227 11.835 -30.412 1.00 86.94 192 ALA A O 1
ATOM 1576 N N . THR A 1 193 ? 14.413 10.625 -29.860 1.00 91.00 193 THR A N 1
ATOM 1577 C CA . THR A 1 193 ? 14.148 11.320 -28.592 1.00 91.00 193 THR A CA 1
ATOM 1578 C C . THR A 1 193 ? 13.769 10.365 -27.459 1.00 91.00 193 THR A C 1
ATOM 1580 O O . THR A 1 193 ? 13.190 9.305 -27.684 1.00 91.00 193 THR A O 1
ATOM 1583 N N . GLU A 1 194 ? 14.020 10.777 -26.211 1.00 90.31 194 GLU A N 1
ATOM 1584 C CA . GLU A 1 194 ? 13.594 10.040 -25.007 1.00 90.31 194 GLU A CA 1
ATOM 1585 C C . GLU A 1 194 ? 12.065 9.851 -24.947 1.00 90.31 194 GLU A C 1
ATOM 1587 O O . GLU A 1 194 ? 11.578 8.845 -24.436 1.00 90.31 194 GLU A O 1
ATOM 1592 N N . ALA A 1 195 ? 11.293 10.785 -25.515 1.00 92.81 195 ALA A N 1
ATOM 1593 C CA . ALA A 1 195 ? 9.834 10.698 -25.559 1.00 92.81 195 ALA A CA 1
ATOM 1594 C C . ALA A 1 195 ? 9.338 9.511 -26.405 1.00 92.81 195 ALA A C 1
ATOM 1596 O O . ALA A 1 195 ? 8.386 8.838 -26.015 1.00 92.81 195 ALA A O 1
ATOM 1597 N N . GLU A 1 196 ? 10.008 9.210 -27.520 1.00 92.44 196 GLU A N 1
ATOM 1598 C CA . GLU A 1 196 ? 9.682 8.051 -28.365 1.00 92.44 196 GLU A CA 1
ATOM 1599 C C . GLU A 1 196 ? 9.995 6.728 -27.649 1.00 92.44 196 GLU A C 1
ATOM 1601 O O . GLU A 1 196 ? 9.237 5.761 -27.752 1.00 92.44 196 GLU A O 1
ATOM 1606 N N . ILE A 1 197 ? 11.076 6.696 -26.860 1.00 92.50 197 ILE A N 1
ATOM 1607 C CA . ILE A 1 197 ? 11.410 5.553 -26.000 1.00 92.50 197 ILE A CA 1
ATOM 1608 C C . ILE A 1 197 ? 10.338 5.387 -24.918 1.00 92.50 197 ILE A C 1
ATOM 1610 O O . ILE A 1 197 ? 9.839 4.280 -24.711 1.00 92.50 197 ILE A O 1
ATOM 1614 N N . ALA A 1 198 ? 9.943 6.478 -24.253 1.00 93.75 198 ALA A N 1
ATOM 1615 C CA . ALA A 1 198 ? 8.893 6.461 -23.237 1.00 93.75 198 ALA A CA 1
ATOM 1616 C C . ALA A 1 198 ? 7.567 5.920 -23.788 1.00 93.75 198 ALA A C 1
ATOM 1618 O O . ALA A 1 198 ? 6.952 5.062 -23.154 1.00 93.75 198 ALA A O 1
ATOM 1619 N N . GLU A 1 199 ? 7.172 6.338 -24.993 1.00 95.06 199 GLU A N 1
ATOM 1620 C CA . GLU A 1 199 ? 5.969 5.830 -25.651 1.00 95.06 199 GLU A CA 1
ATOM 1621 C C . GLU A 1 199 ? 6.066 4.321 -25.933 1.00 95.06 199 GLU A C 1
ATOM 1623 O O . GLU A 1 199 ? 5.133 3.567 -25.643 1.00 95.06 199 GLU A O 1
ATOM 1628 N N . ALA A 1 200 ? 7.206 3.845 -26.442 1.00 94.62 200 ALA A N 1
ATOM 1629 C CA . ALA A 1 200 ? 7.414 2.420 -26.695 1.00 94.62 200 ALA A CA 1
ATOM 1630 C C . ALA A 1 200 ? 7.365 1.588 -25.398 1.00 94.62 200 ALA A C 1
ATOM 1632 O O . ALA A 1 200 ? 6.777 0.498 -25.369 1.00 94.62 200 ALA A O 1
ATOM 1633 N N . VAL A 1 201 ? 7.942 2.109 -24.311 1.00 95.94 201 VAL A N 1
ATOM 1634 C CA . VAL A 1 201 ? 7.883 1.505 -22.973 1.00 95.94 201 VAL A CA 1
ATOM 1635 C C . VAL A 1 201 ? 6.439 1.455 -22.467 1.00 95.94 201 VAL A C 1
ATOM 1637 O O . VAL A 1 201 ? 5.986 0.406 -21.999 1.00 95.94 201 VAL A O 1
ATOM 1640 N N . ASP A 1 202 ? 5.679 2.540 -22.615 1.00 95.44 202 ASP A N 1
ATOM 1641 C CA . ASP A 1 202 ? 4.263 2.584 -22.246 1.00 95.44 202 ASP A CA 1
ATOM 1642 C C . ASP A 1 202 ? 3.439 1.542 -23.004 1.00 95.44 202 ASP A C 1
ATOM 1644 O O . ASP A 1 202 ? 2.657 0.810 -22.390 1.00 95.44 202 ASP A O 1
ATOM 1648 N N . GLN A 1 203 ? 3.659 1.407 -24.312 1.00 94.19 203 GLN A N 1
ATOM 1649 C CA . GLN A 1 203 ? 2.994 0.398 -25.137 1.00 94.19 203 GLN A CA 1
ATOM 1650 C C . GLN A 1 203 ? 3.338 -1.035 -24.699 1.00 94.19 203 GLN A C 1
ATOM 1652 O O . GLN A 1 203 ? 2.469 -1.915 -24.726 1.00 94.19 203 GLN A O 1
ATOM 1657 N N . PHE A 1 204 ? 4.581 -1.289 -24.277 1.00 94.88 204 PHE A N 1
ATOM 1658 C CA . PHE A 1 204 ? 4.994 -2.594 -23.762 1.00 94.88 204 PHE A CA 1
ATOM 1659 C C . PHE A 1 204 ? 4.238 -2.959 -22.476 1.00 94.88 204 PHE A C 1
ATOM 1661 O O . PHE A 1 204 ? 3.631 -4.033 -22.402 1.00 94.88 204 PHE A O 1
ATOM 1668 N N . TYR A 1 205 ? 4.208 -2.062 -21.487 1.00 95.19 205 TYR A N 1
ATOM 1669 C CA . TYR A 1 205 ? 3.493 -2.314 -20.231 1.00 95.19 205 TYR A CA 1
ATOM 1670 C C . TYR A 1 205 ? 1.972 -2.329 -20.409 1.00 95.19 205 TYR A C 1
ATOM 1672 O O . TYR A 1 205 ? 1.298 -3.137 -19.772 1.00 95.19 205 TYR A O 1
ATOM 1680 N N . ALA A 1 206 ? 1.420 -1.509 -21.307 1.00 92.88 206 ALA A N 1
ATOM 1681 C CA . ALA A 1 206 ? 0.003 -1.571 -21.659 1.00 92.88 206 ALA A CA 1
ATOM 1682 C C . ALA A 1 206 ? -0.372 -2.946 -22.237 1.00 92.88 206 ALA A C 1
ATOM 1684 O O . ALA A 1 206 ? -1.401 -3.506 -21.870 1.00 92.88 206 ALA A O 1
ATOM 1685 N N . ALA A 1 207 ? 0.490 -3.533 -23.075 1.00 91.00 207 ALA A N 1
ATOM 1686 C CA . ALA A 1 207 ? 0.278 -4.879 -23.600 1.00 91.00 207 ALA A CA 1
ATOM 1687 C C . ALA A 1 207 ? 0.377 -5.967 -22.516 1.00 91.00 207 ALA A C 1
ATOM 1689 O O . ALA A 1 207 ? -0.366 -6.944 -22.565 1.00 91.00 207 ALA A O 1
ATOM 1690 N N . LEU A 1 208 ? 1.265 -5.811 -21.528 1.00 91.50 208 LEU A N 1
ATOM 1691 C CA . LEU A 1 208 ? 1.336 -6.727 -20.382 1.00 91.50 208 LEU A CA 1
ATOM 1692 C C . LEU A 1 208 ? 0.070 -6.690 -19.521 1.00 91.50 208 LEU A C 1
ATOM 1694 O O . LEU A 1 208 ? -0.345 -7.719 -18.992 1.00 91.50 208 LEU A O 1
ATOM 1698 N N . LEU A 1 209 ? -0.534 -5.511 -19.399 1.00 91.94 209 LEU A N 1
ATOM 1699 C CA . LEU A 1 209 ? -1.686 -5.250 -18.540 1.00 91.94 209 LEU A CA 1
ATOM 1700 C C . LEU A 1 209 ? -3.028 -5.329 -19.280 1.00 91.94 209 LEU A C 1
ATOM 1702 O O . LEU A 1 209 ? -4.065 -5.039 -18.687 1.00 91.94 209 LEU A O 1
ATOM 1706 N N . GLU A 1 210 ? -3.035 -5.747 -20.550 1.00 89.75 210 GLU A N 1
ATOM 1707 C CA . GLU A 1 210 ? -4.229 -5.792 -21.409 1.00 89.75 210 GLU A CA 1
ATOM 1708 C C . GLU A 1 210 ? -5.377 -6.598 -20.781 1.00 89.75 210 GLU A C 1
ATOM 1710 O O . GLU A 1 210 ? -6.544 -6.223 -20.887 1.00 89.75 210 GLU A O 1
ATOM 1715 N N . LYS A 1 211 ? -5.050 -7.692 -20.084 1.00 87.56 211 LYS A N 1
ATOM 1716 C CA . LYS A 1 211 ? -6.037 -8.552 -19.410 1.00 87.56 211 LYS A CA 1
ATOM 1717 C C . LYS A 1 211 ? -6.399 -8.081 -18.002 1.00 87.56 211 LYS A C 1
ATOM 1719 O O . LYS A 1 211 ? -7.413 -8.511 -17.463 1.00 87.56 211 LYS A O 1
ATOM 1724 N N . GLY A 1 212 ? -5.588 -7.212 -17.411 1.00 88.56 212 GLY A N 1
ATOM 1725 C CA . GLY A 1 212 ? -5.705 -6.788 -16.024 1.00 88.56 212 GLY A CA 1
ATOM 1726 C C . GLY A 1 212 ? -4.344 -6.630 -15.342 1.00 88.56 212 GLY A C 1
ATOM 1727 O O . GLY A 1 212 ? -3.305 -6.915 -15.940 1.00 88.56 212 GLY A O 1
ATOM 1728 N N . PRO A 1 213 ? -4.338 -6.152 -14.085 1.00 90.62 213 PRO A N 1
ATOM 1729 C CA . PRO A 1 213 ? -3.116 -6.035 -13.303 1.00 90.62 213 PRO A CA 1
ATOM 1730 C C . PRO A 1 213 ? -2.532 -7.416 -13.014 1.00 90.62 213 PRO A C 1
ATOM 1732 O O . PRO A 1 213 ? -3.274 -8.366 -12.783 1.00 90.62 213 PRO A O 1
ATOM 1735 N N . ILE A 1 214 ? -1.209 -7.521 -12.995 1.00 91.69 214 ILE A N 1
ATOM 1736 C CA . ILE A 1 214 ? -0.500 -8.753 -12.632 1.00 91.69 214 ILE A CA 1
ATOM 1737 C C . ILE A 1 214 ? 0.117 -8.617 -11.240 1.00 91.69 214 ILE A C 1
ATOM 1739 O O . ILE A 1 214 ? 0.144 -7.538 -10.649 1.00 91.69 214 ILE A O 1
ATOM 1743 N N . ASP A 1 215 ? 0.623 -9.707 -10.685 1.00 90.06 215 ASP A N 1
ATOM 1744 C CA . ASP A 1 215 ? 1.387 -9.622 -9.445 1.00 90.06 215 ASP A CA 1
ATOM 1745 C C . ASP A 1 215 ? 2.651 -8.739 -9.608 1.00 90.06 215 ASP A C 1
ATOM 1747 O O . ASP A 1 215 ? 3.285 -8.726 -10.666 1.00 90.06 215 ASP A O 1
ATOM 1751 N N . VAL A 1 216 ? 3.009 -7.969 -8.574 1.00 89.69 216 VAL A N 1
ATOM 1752 C CA . VAL A 1 216 ? 4.114 -6.989 -8.636 1.00 89.69 216 VAL A CA 1
ATOM 1753 C C . VAL A 1 216 ? 5.471 -7.686 -8.751 1.00 89.69 216 VAL A C 1
ATOM 1755 O O . VAL A 1 216 ? 6.321 -7.246 -9.524 1.00 89.69 216 VAL A O 1
ATOM 1758 N N . THR A 1 217 ? 5.672 -8.808 -8.054 1.00 89.00 217 THR A N 1
ATOM 1759 C CA . THR A 1 217 ? 6.897 -9.609 -8.193 1.00 89.00 217 THR A CA 1
ATOM 1760 C C . THR A 1 217 ? 7.025 -10.122 -9.620 1.00 89.00 217 THR A C 1
ATOM 1762 O O . THR A 1 217 ? 8.078 -9.981 -10.240 1.00 89.00 217 THR A O 1
ATOM 1765 N N . SER A 1 218 ? 5.920 -10.603 -10.186 1.00 90.81 218 SER A N 1
ATOM 1766 C CA . SER A 1 218 ? 5.874 -11.013 -11.590 1.00 90.81 218 SER A CA 1
ATOM 1767 C C . SER A 1 218 ? 6.179 -9.863 -12.558 1.00 90.81 218 SER A C 1
ATOM 1769 O O . SER A 1 218 ? 6.862 -10.065 -13.562 1.00 90.81 218 SER A O 1
ATOM 1771 N N . MET A 1 219 ? 5.713 -8.644 -12.265 1.00 92.56 219 MET A N 1
ATOM 1772 C CA . MET A 1 219 ? 6.047 -7.456 -13.056 1.00 92.56 219 MET A CA 1
ATOM 1773 C C . MET A 1 219 ? 7.558 -7.188 -13.055 1.00 92.56 219 MET A C 1
ATOM 1775 O O . MET A 1 219 ? 8.137 -6.947 -14.119 1.00 92.56 219 MET A O 1
ATOM 1779 N N . TYR A 1 220 ? 8.217 -7.284 -11.897 1.00 90.94 220 TYR A N 1
ATOM 1780 C CA . TYR A 1 220 ? 9.673 -7.152 -11.820 1.00 90.94 220 TYR A CA 1
ATOM 1781 C C . TYR A 1 220 ? 10.392 -8.247 -12.604 1.00 90.94 220 TYR A C 1
ATOM 1783 O O . TYR A 1 220 ? 11.286 -7.935 -13.386 1.00 90.94 220 TYR A O 1
ATOM 1791 N N . GLU A 1 221 ? 9.976 -9.506 -12.480 1.00 90.06 221 GLU A N 1
ATOM 1792 C CA . GLU A 1 221 ? 10.576 -10.622 -13.224 1.00 90.06 221 GLU A CA 1
ATOM 1793 C C . GLU A 1 221 ? 10.474 -10.438 -14.745 1.00 90.06 221 GLU A C 1
ATOM 1795 O O . GLU A 1 221 ? 11.459 -10.619 -15.470 1.00 90.06 221 GLU A O 1
ATOM 1800 N N . LEU A 1 222 ? 9.298 -10.043 -15.243 1.00 91.69 222 LEU A N 1
ATOM 1801 C CA . LEU A 1 222 ? 9.085 -9.761 -16.663 1.00 91.69 222 LEU A CA 1
ATOM 1802 C C . LEU A 1 222 ? 9.939 -8.584 -17.141 1.00 91.69 222 LEU A C 1
ATOM 1804 O O . LEU A 1 222 ? 10.481 -8.637 -18.248 1.00 91.69 222 LEU A O 1
ATOM 1808 N N . THR A 1 223 ? 10.081 -7.555 -16.306 1.00 93.00 223 THR A N 1
ATOM 1809 C CA . THR A 1 223 ? 10.909 -6.381 -16.598 1.00 93.00 223 THR A CA 1
ATOM 1810 C C . THR A 1 223 ? 12.383 -6.760 -16.672 1.00 93.00 223 THR A C 1
ATOM 1812 O O . THR A 1 223 ? 13.033 -6.468 -17.669 1.00 93.00 223 THR A O 1
ATOM 1815 N N . ILE A 1 224 ? 12.904 -7.498 -15.688 1.00 89.81 224 ILE A N 1
ATOM 1816 C CA . ILE A 1 224 ? 14.289 -7.996 -15.690 1.00 89.81 224 ILE A CA 1
ATOM 1817 C C . ILE A 1 224 ? 14.547 -8.828 -16.947 1.00 89.81 224 ILE A C 1
ATOM 1819 O O . ILE A 1 224 ? 15.535 -8.618 -17.649 1.00 89.81 224 ILE A O 1
ATOM 1823 N N . ARG A 1 225 ? 13.637 -9.754 -17.271 1.00 90.38 225 ARG A N 1
ATOM 1824 C CA . ARG A 1 225 ? 13.761 -10.601 -18.461 1.00 90.38 225 ARG A CA 1
ATOM 1825 C C . ARG A 1 225 ? 13.792 -9.786 -19.756 1.00 90.38 225 ARG A C 1
ATOM 1827 O O . ARG A 1 225 ? 14.558 -10.132 -20.650 1.00 90.38 225 ARG A O 1
ATOM 1834 N N . MET A 1 226 ? 12.981 -8.733 -19.843 1.00 92.50 226 MET A N 1
ATOM 1835 C CA . MET A 1 226 ? 12.955 -7.804 -20.974 1.00 92.50 226 MET A CA 1
ATOM 1836 C C . MET A 1 226 ? 14.267 -7.030 -21.111 1.00 92.50 226 MET A C 1
ATOM 1838 O O . MET A 1 226 ? 14.837 -7.018 -22.199 1.00 92.50 226 MET A O 1
ATOM 1842 N N . LEU A 1 227 ? 14.782 -6.461 -20.018 1.00 90.44 227 LEU A N 1
ATOM 1843 C CA . LEU A 1 227 ? 16.042 -5.712 -20.020 1.00 90.44 227 LEU A CA 1
ATOM 1844 C C . LEU A 1 227 ? 17.224 -6.599 -20.436 1.00 90.44 227 LEU A C 1
ATOM 1846 O O . LEU A 1 227 ? 17.979 -6.229 -21.330 1.00 90.44 227 LEU A O 1
ATOM 1850 N N . VAL A 1 228 ? 17.314 -7.818 -19.891 1.00 87.69 228 VAL A N 1
ATOM 1851 C CA . VAL A 1 228 ? 18.329 -8.813 -20.291 1.00 87.69 228 VAL A CA 1
ATOM 1852 C C . VAL A 1 228 ? 18.163 -9.236 -21.756 1.00 87.69 228 VAL A C 1
ATOM 1854 O O . VAL A 1 228 ? 19.146 -9.472 -22.459 1.00 87.69 228 VAL A O 1
ATOM 1857 N N . GLY A 1 229 ? 16.921 -9.372 -22.230 1.00 88.38 229 GLY A N 1
ATOM 1858 C CA . GLY A 1 229 ? 16.620 -9.696 -23.626 1.00 88.38 229 GLY A CA 1
ATOM 1859 C C . GLY A 1 229 ? 17.105 -8.611 -24.587 1.00 88.38 229 GLY A C 1
ATOM 1860 O O . GLY A 1 229 ? 17.730 -8.926 -25.600 1.00 88.38 229 GLY A O 1
ATOM 1861 N N . ILE A 1 230 ? 16.873 -7.346 -24.238 1.00 88.44 230 ILE A N 1
ATOM 1862 C CA . ILE A 1 230 ? 17.330 -6.179 -24.999 1.00 88.44 230 ILE A CA 1
ATOM 1863 C C . ILE A 1 230 ? 18.857 -6.072 -24.970 1.00 88.44 230 ILE A C 1
ATOM 1865 O O . ILE A 1 230 ? 19.464 -5.994 -26.036 1.00 88.44 230 ILE A O 1
ATOM 1869 N N . GLU A 1 231 ? 19.483 -6.169 -23.797 1.00 84.06 231 GLU A N 1
ATOM 1870 C CA . GLU A 1 231 ? 20.944 -6.134 -23.640 1.00 84.06 231 GLU A CA 1
ATOM 1871 C C . GLU A 1 231 ? 21.634 -7.179 -24.531 1.00 84.06 231 GLU A C 1
ATOM 1873 O O . GLU A 1 231 ? 22.556 -6.862 -25.283 1.00 84.06 231 GLU A O 1
ATOM 1878 N N . LYS A 1 232 ? 21.136 -8.423 -24.532 1.00 84.88 232 LYS A N 1
ATOM 1879 C CA . LYS A 1 232 ? 21.681 -9.490 -25.387 1.00 84.88 232 LYS A CA 1
ATOM 1880 C C . LYS A 1 232 ? 21.578 -9.177 -26.878 1.00 84.88 232 LYS A C 1
ATOM 1882 O O . LYS A 1 232 ? 22.479 -9.551 -27.624 1.00 84.88 232 LYS A O 1
ATOM 1887 N N . ARG A 1 233 ? 20.496 -8.526 -27.318 1.00 85.81 233 ARG A N 1
ATOM 1888 C CA . ARG A 1 233 ? 20.325 -8.118 -28.723 1.00 85.81 233 ARG A CA 1
ATOM 1889 C C . ARG A 1 233 ? 21.286 -6.996 -29.091 1.00 85.81 233 ARG A C 1
ATOM 1891 O O . ARG A 1 233 ? 21.923 -7.091 -30.128 1.00 85.81 233 ARG A O 1
ATOM 1898 N N . VAL A 1 234 ? 21.450 -5.994 -28.223 1.00 82.94 234 VAL A N 1
ATOM 1899 C CA . VAL A 1 234 ? 22.430 -4.912 -28.423 1.00 82.94 234 VAL A CA 1
ATOM 1900 C C . VAL A 1 234 ? 23.839 -5.482 -28.591 1.00 82.94 234 VAL A C 1
ATOM 1902 O O . VAL A 1 234 ? 24.515 -5.157 -29.561 1.00 82.94 234 VAL A O 1
ATOM 1905 N N . ILE A 1 235 ? 24.261 -6.389 -27.701 1.00 81.25 235 ILE A N 1
ATOM 1906 C CA . ILE A 1 235 ? 25.592 -7.016 -27.772 1.00 81.25 235 ILE A CA 1
ATOM 1907 C C . ILE A 1 235 ? 25.766 -7.818 -29.070 1.00 81.25 235 ILE A C 1
ATOM 1909 O O . ILE A 1 235 ? 26.834 -7.766 -29.683 1.00 81.25 235 ILE A O 1
ATOM 1913 N N . ALA A 1 236 ? 24.734 -8.558 -29.485 1.00 82.25 236 ALA A N 1
ATOM 1914 C CA . ALA A 1 236 ? 24.767 -9.350 -30.711 1.00 82.25 236 ALA A CA 1
ATOM 1915 C C . ALA A 1 236 ? 24.836 -8.480 -31.980 1.00 82.25 236 ALA A C 1
ATOM 1917 O O . ALA A 1 236 ? 25.552 -8.844 -32.911 1.00 82.25 236 ALA A O 1
ATOM 1918 N N . ASP A 1 237 ? 24.134 -7.344 -32.001 1.00 76.38 237 ASP A N 1
ATOM 1919 C CA . ASP A 1 237 ? 24.032 -6.470 -33.175 1.00 76.38 237 ASP A CA 1
ATOM 1920 C C . ASP A 1 237 ? 25.213 -5.486 -33.296 1.00 76.38 237 ASP A C 1
ATOM 1922 O O . ASP A 1 237 ? 25.624 -5.160 -34.409 1.00 76.38 237 ASP A O 1
ATOM 1926 N N . GLU A 1 238 ? 25.787 -5.014 -32.182 1.00 67.62 238 GLU A N 1
ATOM 1927 C CA . GLU A 1 238 ? 26.851 -3.992 -32.193 1.00 67.62 238 GLU A CA 1
ATOM 1928 C C . GLU A 1 238 ? 28.270 -4.560 -32.048 1.00 67.62 238 GLU A C 1
ATOM 1930 O O . GLU A 1 238 ? 29.244 -3.821 -32.192 1.00 67.62 238 GLU A O 1
ATOM 1935 N N . GLY A 1 239 ? 28.424 -5.859 -31.761 1.00 56.75 239 GLY A N 1
ATOM 1936 C CA . GLY A 1 239 ? 29.726 -6.534 -31.645 1.00 56.75 239 GLY A CA 1
ATOM 1937 C C . GLY A 1 239 ? 30.650 -5.993 -30.540 1.00 56.75 239 GLY A C 1
ATOM 1938 O O . GLY A 1 239 ? 31.777 -6.464 -30.401 1.00 56.75 239 GLY A O 1
ATOM 1939 N N . ASN A 1 240 ? 30.188 -5.019 -29.751 1.00 50.62 240 ASN A N 1
ATOM 1940 C CA . ASN A 1 240 ? 30.989 -4.243 -28.813 1.00 50.62 240 ASN A CA 1
ATOM 1941 C C . ASN A 1 240 ? 30.265 -4.170 -27.458 1.00 50.62 240 ASN A C 1
ATOM 1943 O O . ASN A 1 240 ? 29.511 -3.244 -27.172 1.00 50.62 240 ASN A O 1
ATOM 1947 N N . GLY A 1 241 ? 30.502 -5.158 -26.592 1.00 50.81 241 GLY A N 1
ATOM 1948 C CA . GLY A 1 241 ? 29.884 -5.264 -25.259 1.00 50.81 241 GLY A CA 1
ATOM 1949 C C . GLY A 1 241 ? 30.330 -4.212 -24.228 1.00 50.81 241 GLY A C 1
ATOM 1950 O O . GLY A 1 241 ? 30.164 -4.441 -23.037 1.00 50.81 241 GLY A O 1
ATOM 1951 N N . GLY A 1 242 ? 30.941 -3.100 -24.656 1.00 46.69 242 GLY A N 1
ATOM 1952 C CA . GLY A 1 242 ? 31.588 -2.112 -23.782 1.00 46.69 242 GLY A CA 1
ATOM 1953 C C . GLY A 1 242 ? 30.800 -0.824 -23.518 1.00 46.69 242 GLY A C 1
ATOM 1954 O O . GLY A 1 242 ? 31.188 -0.067 -22.633 1.00 46.69 242 GLY A O 1
ATOM 1955 N N . ALA A 1 243 ? 29.720 -0.552 -24.261 1.00 47.94 243 ALA A N 1
ATOM 1956 C CA . ALA A 1 243 ? 28.955 0.698 -24.137 1.00 47.94 243 ALA A CA 1
ATOM 1957 C C . ALA A 1 243 ? 27.672 0.574 -23.294 1.00 47.94 243 ALA A C 1
ATOM 1959 O O . ALA A 1 243 ? 27.064 1.590 -22.958 1.00 47.94 243 ALA A O 1
ATOM 1960 N N . TYR A 1 244 ? 27.264 -0.645 -22.931 1.00 51.06 244 TYR A N 1
ATOM 1961 C CA . TYR A 1 244 ? 26.034 -0.875 -22.178 1.00 51.06 244 TYR A CA 1
ATOM 1962 C C . TYR A 1 244 ? 26.340 -0.991 -20.684 1.00 51.06 244 TYR A C 1
ATOM 1964 O O . TYR A 1 244 ? 27.160 -1.812 -20.269 1.00 51.06 244 TYR A O 1
ATOM 1972 N N . LYS A 1 245 ? 25.721 -0.138 -19.861 1.00 56.94 245 LYS A N 1
ATOM 1973 C CA . LYS A 1 245 ? 25.884 -0.226 -18.407 1.00 56.94 245 LYS A CA 1
ATOM 1974 C C . LYS A 1 245 ? 25.189 -1.500 -17.911 1.00 56.94 245 LYS A C 1
ATOM 1976 O O . LYS A 1 245 ? 24.002 -1.660 -18.192 1.00 56.94 245 LYS A O 1
ATOM 1981 N N . PRO A 1 246 ? 25.881 -2.371 -17.154 1.00 57.59 246 PRO A N 1
ATOM 1982 C CA . PRO A 1 246 ? 25.253 -3.554 -16.591 1.00 57.59 246 PRO A CA 1
ATOM 1983 C C . PRO A 1 246 ? 24.078 -3.150 -15.700 1.00 57.59 246 PRO A C 1
ATOM 1985 O O . PRO A 1 246 ? 24.188 -2.261 -14.854 1.00 57.59 246 PRO A O 1
ATOM 1988 N N . PHE A 1 247 ? 22.943 -3.803 -15.916 1.00 64.50 247 PHE A N 1
ATOM 1989 C CA . PHE A 1 247 ? 21.724 -3.575 -15.159 1.00 64.50 247 PHE A CA 1
ATOM 1990 C C . PHE A 1 247 ? 21.812 -4.227 -13.767 1.00 64.50 247 PHE A C 1
ATOM 1992 O O . PHE A 1 247 ? 22.015 -5.436 -13.639 1.00 64.50 247 PHE A O 1
ATOM 1999 N N . GLU A 1 248 ? 21.614 -3.441 -12.705 1.00 66.56 248 GLU A N 1
ATOM 2000 C CA . GLU A 1 248 ? 21.519 -3.962 -11.337 1.00 66.56 248 GLU A CA 1
ATOM 2001 C C . GLU A 1 248 ? 20.076 -4.366 -11.004 1.00 66.56 248 GLU A C 1
ATOM 2003 O O . GLU A 1 248 ? 19.249 -3.534 -10.618 1.00 66.56 248 GLU A O 1
ATOM 2008 N N . ALA A 1 249 ? 19.777 -5.665 -11.090 1.00 65.31 249 ALA A N 1
ATOM 2009 C CA . ALA A 1 249 ? 18.449 -6.224 -10.799 1.00 65.31 249 ALA A CA 1
ATOM 2010 C C . ALA A 1 249 ? 17.890 -5.859 -9.414 1.00 65.31 249 ALA A C 1
ATOM 2012 O O . ALA A 1 249 ? 16.679 -5.730 -9.239 1.00 65.31 249 ALA A O 1
ATOM 2013 N N . THR A 1 250 ? 18.769 -5.641 -8.438 1.00 66.88 250 THR A N 1
ATOM 2014 C CA . THR A 1 250 ? 18.419 -5.242 -7.069 1.00 66.88 250 THR A CA 1
ATOM 2015 C C . THR A 1 250 ? 17.820 -3.836 -6.985 1.00 66.88 250 THR A C 1
ATOM 2017 O O . THR A 1 250 ? 17.092 -3.545 -6.035 1.00 66.88 250 THR A O 1
ATOM 2020 N N . SER A 1 251 ? 18.075 -2.969 -7.971 1.00 72.31 251 SER A N 1
ATOM 2021 C CA . SER A 1 251 ? 17.557 -1.595 -7.997 1.00 72.31 251 SER A CA 1
ATOM 2022 C C . SER A 1 251 ? 16.062 -1.519 -8.333 1.00 72.31 251 SER A C 1
ATOM 2024 O O . SER A 1 251 ? 15.368 -0.657 -7.795 1.00 72.31 251 SER A O 1
ATOM 2026 N N . LEU A 1 252 ? 15.532 -2.461 -9.128 1.00 75.12 252 LEU A N 1
ATOM 2027 C CA . LEU A 1 252 ? 14.110 -2.483 -9.503 1.00 75.12 252 LEU A CA 1
ATOM 2028 C C . LEU A 1 252 ? 13.183 -2.782 -8.328 1.00 75.12 252 LEU A C 1
ATOM 2030 O O . LEU A 1 252 ? 12.077 -2.261 -8.275 1.00 75.12 252 LEU A O 1
ATOM 2034 N N . VAL A 1 253 ? 13.626 -3.597 -7.369 1.00 71.06 253 VAL A N 1
ATOM 2035 C CA . VAL A 1 253 ? 12.783 -4.027 -6.240 1.00 71.06 253 VAL A CA 1
ATOM 2036 C C . VAL A 1 253 ? 12.476 -2.866 -5.282 1.00 71.06 253 VAL A C 1
ATOM 2038 O O . VAL A 1 253 ? 11.515 -2.930 -4.520 1.00 71.06 253 VAL A O 1
ATOM 2041 N N . LYS A 1 254 ? 13.256 -1.776 -5.341 1.00 76.06 254 LYS A N 1
ATOM 2042 C CA . LYS A 1 254 ? 13.029 -0.551 -4.556 1.00 76.06 254 LYS A CA 1
ATOM 2043 C C . LYS A 1 254 ? 12.015 0.402 -5.190 1.00 76.06 254 LYS A C 1
ATOM 2045 O O . LYS A 1 254 ? 11.634 1.383 -4.557 1.00 76.06 254 LYS A O 1
ATOM 2050 N N . ILE A 1 255 ? 11.608 0.146 -6.431 1.00 83.81 255 ILE A N 1
ATOM 2051 C CA . ILE A 1 255 ? 10.655 0.988 -7.145 1.00 83.81 255 ILE A CA 1
ATOM 2052 C C . ILE A 1 255 ? 9.265 0.803 -6.526 1.00 83.81 255 ILE A C 1
ATOM 2054 O O . ILE A 1 255 ? 8.823 -0.314 -6.282 1.00 83.81 255 ILE A O 1
ATOM 2058 N N . GLY A 1 256 ? 8.578 1.901 -6.216 1.00 85.62 256 GLY A N 1
ATOM 2059 C CA . GLY A 1 256 ? 7.299 1.863 -5.508 1.00 85.62 256 GLY A CA 1
ATOM 2060 C C . GLY A 1 256 ? 6.088 1.837 -6.437 1.00 85.62 256 GLY A C 1
ATOM 2061 O O . GLY A 1 256 ? 5.003 1.439 -6.005 1.00 85.62 256 GLY A O 1
ATOM 2062 N N . THR A 1 257 ? 6.257 2.268 -7.692 1.00 91.88 257 THR A N 1
ATOM 2063 C CA . THR A 1 257 ? 5.165 2.442 -8.663 1.00 91.88 257 THR A CA 1
ATOM 2064 C C . THR A 1 257 ? 5.523 2.005 -10.082 1.00 91.88 257 THR A C 1
ATOM 2066 O O . THR A 1 257 ? 6.681 2.039 -10.497 1.00 91.88 257 THR A O 1
ATOM 2069 N N . LEU A 1 258 ? 4.504 1.655 -10.868 1.00 93.69 258 LEU A N 1
ATOM 2070 C CA . LEU A 1 258 ? 4.646 1.339 -12.286 1.00 93.69 258 LEU A CA 1
ATOM 2071 C C . LEU A 1 258 ? 5.188 2.533 -13.085 1.00 93.69 258 LEU A C 1
ATOM 2073 O O . LEU A 1 258 ? 5.978 2.340 -14.002 1.00 93.69 258 LEU A O 1
ATOM 2077 N N . ASP A 1 259 ? 4.818 3.763 -12.727 1.00 92.50 259 ASP A N 1
ATOM 2078 C CA . ASP A 1 259 ? 5.320 4.963 -13.407 1.00 92.50 259 ASP A CA 1
ATOM 2079 C C . ASP A 1 259 ? 6.803 5.213 -13.125 1.00 92.50 259 ASP A C 1
ATOM 2081 O O . ASP A 1 259 ? 7.542 5.672 -13.996 1.00 92.50 259 ASP A O 1
ATOM 2085 N N . GLU A 1 260 ? 7.269 4.924 -11.911 1.00 91.94 260 GLU A N 1
ATOM 2086 C CA . GLU A 1 260 ? 8.702 4.913 -11.605 1.00 91.94 260 GLU A CA 1
ATOM 2087 C C . GLU A 1 260 ? 9.423 3.788 -12.357 1.00 91.94 260 GLU A C 1
ATOM 2089 O O . GLU A 1 260 ? 10.515 4.014 -12.874 1.00 91.94 260 GLU A O 1
ATOM 2094 N N . LEU A 1 261 ? 8.798 2.611 -12.481 1.00 93.44 261 LEU A N 1
ATOM 2095 C CA . LEU A 1 261 ? 9.354 1.472 -13.213 1.00 93.44 261 LEU A CA 1
ATOM 2096 C C . LEU A 1 261 ? 9.521 1.793 -14.701 1.00 93.44 261 LEU A C 1
ATOM 2098 O O . LEU A 1 261 ? 10.580 1.557 -15.275 1.00 93.44 261 LEU A O 1
ATOM 2102 N N . LYS A 1 262 ? 8.498 2.387 -15.316 1.00 94.88 262 LYS A N 1
ATOM 2103 C CA . LYS A 1 262 ? 8.540 2.865 -16.701 1.00 94.88 262 LYS A CA 1
ATOM 2104 C C . LYS A 1 262 ? 9.642 3.897 -16.898 1.00 94.88 262 LYS A C 1
ATOM 2106 O O . LYS A 1 262 ? 10.482 3.706 -17.765 1.00 94.88 262 LYS A O 1
ATOM 2111 N N . ARG A 1 263 ? 9.705 4.926 -16.041 1.00 92.25 263 ARG A N 1
ATOM 2112 C CA . ARG A 1 263 ? 10.767 5.949 -16.081 1.00 92.25 263 ARG A CA 1
ATOM 2113 C C . ARG A 1 263 ? 12.163 5.352 -15.935 1.00 92.25 263 ARG A C 1
ATOM 2115 O O . ARG A 1 263 ? 13.091 5.816 -16.589 1.00 92.25 263 ARG A O 1
ATOM 2122 N N . TYR A 1 264 ? 12.319 4.342 -15.084 1.00 91.44 264 TYR A N 1
ATOM 2123 C CA . TYR A 1 264 ? 13.578 3.619 -14.956 1.00 91.44 264 TYR A CA 1
ATOM 2124 C C . TYR A 1 264 ? 13.952 2.930 -16.273 1.00 91.44 264 TYR A C 1
ATOM 2126 O O . TYR A 1 264 ? 15.064 3.120 -16.756 1.00 91.44 264 TYR A O 1
ATOM 2134 N N . VAL A 1 265 ? 13.021 2.178 -16.872 1.00 91.94 265 VAL A N 1
ATOM 2135 C CA . VAL A 1 265 ? 13.261 1.482 -18.145 1.00 91.94 265 VAL A CA 1
ATOM 2136 C C . VAL A 1 265 ? 13.567 2.474 -19.267 1.00 91.94 265 VAL A C 1
ATOM 2138 O O . VAL A 1 265 ? 14.532 2.264 -19.989 1.00 91.94 265 VAL A O 1
ATOM 2141 N N . THR A 1 266 ? 12.824 3.577 -19.376 1.00 91.75 266 THR A N 1
ATOM 2142 C CA . THR A 1 266 ? 13.077 4.628 -20.374 1.00 91.75 266 THR A CA 1
ATOM 2143 C C . THR A 1 266 ? 14.479 5.217 -20.265 1.00 91.75 266 THR A C 1
ATOM 2145 O O . THR A 1 266 ? 15.086 5.493 -21.283 1.00 91.75 266 THR A O 1
ATOM 2148 N N . ARG A 1 267 ? 15.006 5.410 -19.050 1.00 88.38 267 ARG A N 1
ATOM 2149 C CA . ARG A 1 267 ? 16.373 5.925 -18.848 1.00 88.38 267 ARG A CA 1
ATOM 2150 C C . ARG A 1 267 ? 17.460 4.890 -19.109 1.00 88.38 267 ARG A C 1
ATOM 2152 O O . ARG A 1 267 ? 18.622 5.257 -19.259 1.00 88.38 267 ARG A O 1
ATOM 2159 N N . PHE A 1 268 ? 17.107 3.613 -19.012 1.00 85.31 268 PHE A N 1
ATOM 2160 C CA . PHE A 1 268 ? 18.032 2.512 -19.226 1.00 85.31 268 PHE A CA 1
ATOM 2161 C C . PHE A 1 268 ? 18.220 2.200 -20.714 1.00 85.31 268 PHE A C 1
ATOM 2163 O O . PHE A 1 268 ? 19.325 1.836 -21.114 1.00 85.31 268 PHE A O 1
ATOM 2170 N N . LEU A 1 269 ? 17.142 2.308 -21.494 1.00 84.62 269 LEU A N 1
ATOM 2171 C CA . LEU A 1 269 ? 17.156 2.195 -22.951 1.00 84.62 269 LEU A CA 1
ATOM 2172 C C . LEU A 1 269 ? 17.784 3.455 -23.548 1.00 84.62 269 LEU A C 1
ATOM 2174 O O . LEU A 1 269 ? 18.861 3.309 -24.162 1.00 84.62 269 LEU A O 1
#

pLDDT: mean 86.39, std 12.07, range [36.38, 98.0]

Foldseek 3Di:
DDPPPDPDPPVNVLQVLVQVLVQCLLVLVDPQPDCQLVSCVVSVAQSDAAQKAKKWKDWPDDDPDVVVLLVVLVVLQVVCQVPQDHRKHWYAYPVRIIMIIHHVVVVVSVVVSLVVCVVPPVTAMEIQIFGGDNDSSCHNRNSVLSVVQLLCCQEVPTNDYGYSVPDDDADEQDPQPVVLLVQLLVQVVPDPDLVSNLVSLVVSVCVRQVVHHHDPVVVLVSLVVSLVVSLVVCCVVVVDNPPQDDDDSVVLVPDRYPVSVSVVSSVRD

Sequence (269 aa):
MLNERFLFDDQDVMTWMRDRLLRHLISGKANMKGELKESLSRLRLNPYYTFPAIALLEPTAPYDHEHDRLAYLENMRADLQERVPEGSVVFLDEEGRIGLLFSWVSKEVLIRVQAMLQQRFPHPVNIGVGKPCSHLSDIHLSYRQASAALNNKFYRGTGQIIHYSEIRRMEPVGRYPAEKERKLYASFRSAATEAEIAEAVDQFYAALLEKGPIDVTSMYELTIRMLVGIEKRVIADEGNGGAYKPFEATSLVKIGTLDELKRYVTRFL